Protein AF-A0A7W1Q646-F1 (afdb_monomer)

Mean predicted aligned error: 11.36 Å

Secondary structure (DSSP, 8-state):
-HHHHHHHHHHTT--TTS-SS-STTGGGGHHHHHHHHHHHHHHHHH-TTSSSS----HHHHHHHHHHHHHHHHHHHHHHHHHHTSTTGGG--SHHHHHHHHTT--S-EEEEES-IIIIIHHHHTTPPS-TTSSSPEEEE-SSHHHHHHHHHHSTT--EEEEE-HHHHSSS-EEEEPPPPP--------

Sequence (188 aa):
AAIIGIVGFLSLYWFSGGPDFGARYWFLMIVPLAALTARGIEVAGSADTRGAGFPVGTARSLGVAAILSAMSLVTFVPWRATDKYHHYRGMRPDVRNLATQLSFGRSLVLIEGKRHPDFASAAAYETPGLAADAPVYAWARSPQIAAEATAAFPGRPVWVLAGPSITGAGYQVIRRPEAPHASVNLNR

Structure (mmCIF, N/CA/C/O backbone):
data_AF-A0A7W1Q646-F1
#
_entry.id   AF-A0A7W1Q646-F1
#
loop_
_atom_site.group_PDB
_atom_site.id
_atom_site.type_symbol
_atom_site.label_atom_id
_atom_site.label_alt_id
_atom_site.label_comp_id
_atom_site.label_asym_id
_atom_site.label_entity_id
_atom_site.label_seq_id
_atom_site.pdbx_PDB_ins_code
_atom_site.Cartn_x
_atom_site.Cartn_y
_atom_site.Cartn_z
_atom_site.occupancy
_atom_site.B_iso_or_equiv
_atom_site.auth_seq_id
_atom_site.auth_comp_id
_atom_site.auth_asym_id
_atom_site.auth_atom_id
_atom_site.pdbx_PDB_model_num
ATOM 1 N N . ALA A 1 1 ? 18.000 22.910 -31.983 1.00 60.41 1 ALA A N 1
ATOM 2 C CA . ALA A 1 1 ? 16.929 23.927 -32.076 1.00 60.41 1 ALA A CA 1
ATOM 3 C C . ALA A 1 1 ? 15.615 23.435 -31.462 1.00 60.41 1 ALA A C 1
ATOM 5 O O . ALA A 1 1 ? 15.243 23.958 -30.423 1.00 60.41 1 ALA A O 1
ATOM 6 N N . ALA A 1 2 ? 14.959 22.400 -32.008 1.00 65.50 2 ALA A N 1
ATOM 7 C CA . ALA A 1 2 ? 13.650 21.932 -31.520 1.00 65.50 2 ALA A CA 1
ATOM 8 C C . ALA A 1 2 ? 13.631 21.506 -30.036 1.00 65.50 2 ALA A C 1
ATOM 10 O O . ALA A 1 2 ? 12.749 21.922 -29.300 1.00 65.50 2 ALA A O 1
ATOM 11 N N . ILE A 1 3 ? 14.634 20.753 -29.569 1.00 64.88 3 ILE A N 1
ATOM 12 C CA . ILE A 1 3 ? 14.721 20.297 -28.165 1.00 64.88 3 ILE A CA 1
ATOM 13 C C . ILE A 1 3 ? 14.865 21.479 -27.205 1.00 64.88 3 ILE A C 1
ATOM 15 O O . ILE A 1 3 ? 14.145 21.560 -26.220 1.00 64.88 3 ILE A O 1
ATOM 19 N N . ILE A 1 4 ? 15.761 22.416 -27.522 1.00 73.81 4 ILE A N 1
ATOM 20 C CA . ILE A 1 4 ? 15.964 23.642 -26.737 1.00 73.81 4 ILE A CA 1
ATOM 21 C C . ILE A 1 4 ? 14.673 24.471 -26.720 1.00 73.81 4 ILE A C 1
ATOM 23 O O . ILE A 1 4 ? 14.301 24.989 -25.675 1.00 73.81 4 ILE A O 1
ATOM 27 N N . GLY A 1 5 ? 13.956 24.532 -27.847 1.00 72.94 5 GLY A N 1
ATOM 28 C CA . GLY A 1 5 ? 12.655 25.195 -27.942 1.00 72.94 5 GLY A CA 1
ATOM 29 C C . GLY A 1 5 ? 11.577 24.535 -27.078 1.00 72.94 5 GLY A C 1
ATOM 30 O O . GLY A 1 5 ? 10.878 25.232 -26.355 1.00 72.94 5 GLY A O 1
ATOM 31 N N . ILE A 1 6 ? 11.475 23.203 -27.091 1.00 69.44 6 ILE A N 1
ATOM 32 C CA . ILE A 1 6 ? 10.495 22.455 -26.287 1.00 69.44 6 ILE A CA 1
ATOM 33 C C . ILE A 1 6 ? 10.830 22.550 -24.792 1.00 69.44 6 ILE A C 1
ATOM 35 O O . ILE A 1 6 ? 9.953 22.848 -23.987 1.00 69.44 6 ILE A O 1
ATOM 39 N N . VAL A 1 7 ? 12.095 22.340 -24.414 1.00 69.38 7 VAL A N 1
ATOM 40 C CA . VAL A 1 7 ? 12.561 22.459 -23.022 1.00 69.38 7 VAL A CA 1
ATOM 41 C C . VAL A 1 7 ? 12.372 23.889 -22.516 1.00 69.38 7 VAL A C 1
ATOM 43 O O . VAL A 1 7 ? 11.852 24.082 -21.420 1.00 69.38 7 VAL A O 1
ATOM 46 N N . GLY A 1 8 ? 12.716 24.892 -23.329 1.00 73.44 8 GLY A N 1
ATOM 47 C CA . GLY A 1 8 ? 12.489 26.300 -23.015 1.00 73.44 8 GLY A CA 1
ATOM 48 C C . GLY A 1 8 ? 11.004 26.619 -22.842 1.00 73.44 8 GLY A C 1
ATOM 49 O O . GLY A 1 8 ? 10.622 27.221 -21.844 1.00 73.44 8 GLY A O 1
ATOM 50 N N . PHE A 1 9 ? 10.141 26.142 -23.738 1.00 68.81 9 PHE A N 1
ATOM 51 C CA . PHE A 1 9 ? 8.698 26.366 -23.641 1.00 68.81 9 PHE A CA 1
ATOM 52 C C . PHE A 1 9 ? 8.075 25.683 -22.412 1.00 68.81 9 PHE A C 1
ATOM 54 O O . PHE A 1 9 ? 7.274 26.286 -21.704 1.00 68.81 9 PHE A O 1
ATOM 61 N N . LEU A 1 10 ? 8.478 24.449 -22.097 1.00 63.22 10 LEU A N 1
ATOM 62 C CA . LEU A 1 10 ? 7.966 23.712 -20.936 1.00 63.22 10 LEU A CA 1
ATOM 63 C C . LEU A 1 10 ? 8.532 24.206 -19.602 1.00 63.22 10 LEU A C 1
ATOM 65 O O . LEU A 1 10 ? 7.883 24.031 -18.570 1.00 63.22 10 LEU A O 1
ATOM 69 N N . SER A 1 11 ? 9.691 24.872 -19.609 1.00 68.31 11 SER A N 1
ATOM 70 C CA . SER A 1 11 ? 10.220 25.550 -18.420 1.00 68.31 11 SER A CA 1
ATOM 71 C C . SER A 1 11 ? 9.305 26.682 -17.929 1.00 68.31 11 SER A C 1
ATOM 73 O O . SER A 1 11 ? 9.274 26.965 -16.736 1.00 68.31 11 SER A O 1
ATOM 75 N N . LEU A 1 12 ? 8.460 27.246 -18.804 1.00 65.56 12 LEU A N 1
ATOM 76 C CA . LEU A 1 12 ? 7.432 28.227 -18.428 1.00 65.56 12 LEU A CA 1
ATOM 77 C C . LEU A 1 12 ? 6.285 27.608 -17.606 1.00 65.56 12 LEU A C 1
ATOM 79 O O . LEU A 1 12 ? 5.544 28.326 -16.942 1.00 65.56 12 LEU A O 1
ATOM 83 N N . TYR A 1 13 ? 6.157 26.277 -17.609 1.00 58.41 13 TYR A N 1
ATOM 84 C CA . TYR A 1 13 ? 5.183 25.517 -16.817 1.00 58.41 13 TYR A CA 1
ATOM 85 C C . TYR A 1 13 ? 5.797 24.920 -15.536 1.00 58.41 13 TYR A C 1
ATOM 87 O O . TYR A 1 13 ? 5.237 23.993 -14.940 1.00 58.41 13 TYR A O 1
ATOM 95 N N . TRP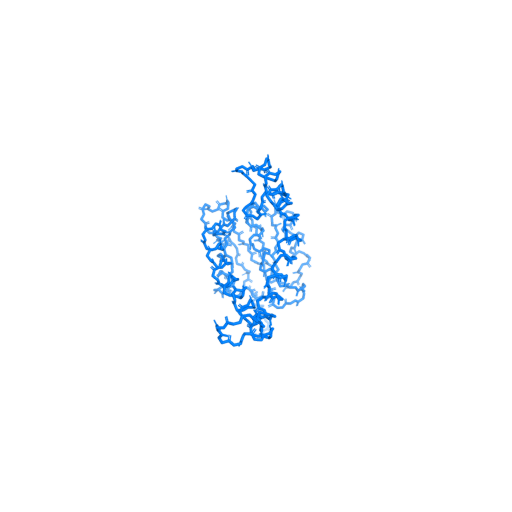 A 1 14 ? 6.954 25.435 -15.104 1.00 57.97 14 TRP A N 1
ATOM 96 C CA . TRP A 1 14 ? 7.645 25.028 -13.883 1.00 57.97 14 TRP A CA 1
ATOM 97 C C . TRP A 1 14 ? 6.879 25.491 -12.635 1.00 57.97 14 TRP A C 1
ATOM 99 O O . TRP A 1 14 ? 7.119 26.559 -12.077 1.00 57.97 14 TRP A O 1
ATOM 109 N N . PHE A 1 15 ? 5.918 24.682 -12.190 1.00 51.94 15 PHE A N 1
ATOM 110 C CA . PHE A 1 15 ? 5.185 24.925 -10.951 1.00 51.94 15 PHE A CA 1
ATOM 111 C C . PHE A 1 15 ? 5.876 24.208 -9.781 1.00 51.94 15 PHE A C 1
ATOM 113 O O . PHE A 1 15 ? 5.907 22.978 -9.738 1.00 51.94 15 PHE A O 1
ATOM 120 N N . SER A 1 16 ? 6.380 24.968 -8.803 1.00 49.00 16 SER A N 1
ATOM 121 C CA . SER A 1 16 ? 7.140 24.494 -7.624 1.00 49.00 16 SER A CA 1
ATOM 122 C C . SER A 1 16 ? 6.329 23.668 -6.597 1.00 49.00 16 SER A C 1
ATOM 124 O O . SER A 1 16 ? 6.762 23.493 -5.460 1.00 49.00 16 SER A O 1
ATOM 126 N N . GLY A 1 17 ? 5.144 23.171 -6.956 1.00 49.72 17 GLY A N 1
ATOM 127 C CA . GLY A 1 17 ? 4.233 22.490 -6.024 1.00 49.72 17 GLY A CA 1
ATOM 128 C C . GLY A 1 17 ? 3.426 21.337 -6.621 1.00 49.72 17 GLY A C 1
ATOM 129 O O . GLY A 1 17 ? 2.495 20.854 -5.981 1.00 49.72 17 GLY A O 1
ATOM 130 N N . GLY A 1 18 ? 3.733 20.909 -7.850 1.00 45.53 18 GLY A N 1
ATOM 131 C CA . GLY A 1 18 ? 3.111 19.728 -8.457 1.00 45.53 18 GLY A CA 1
ATOM 132 C C . GLY A 1 18 ? 3.687 18.418 -7.899 1.00 45.53 18 GLY A C 1
ATOM 133 O O . GLY A 1 18 ? 4.803 18.427 -7.387 1.00 45.53 18 GLY A O 1
ATOM 134 N N . PRO A 1 19 ? 2.954 17.288 -7.974 1.00 44.88 19 PRO A N 1
ATOM 135 C CA . PRO A 1 19 ? 3.459 15.989 -7.529 1.00 44.88 19 PRO A CA 1
ATOM 136 C C . PRO A 1 19 ? 4.803 15.674 -8.202 1.00 44.88 19 PRO A C 1
ATOM 138 O O . PRO A 1 19 ? 4.972 15.926 -9.389 1.00 44.88 19 PRO A O 1
ATOM 141 N N . ASP A 1 20 ? 5.739 15.065 -7.467 1.00 53.09 20 ASP A N 1
ATOM 142 C CA . ASP A 1 20 ? 7.106 14.751 -7.944 1.00 53.09 20 ASP A CA 1
ATOM 143 C C . ASP A 1 20 ? 7.154 13.730 -9.099 1.00 53.09 20 ASP A C 1
ATOM 145 O O . ASP A 1 20 ? 8.228 13.315 -9.525 1.00 53.09 20 ASP A O 1
ATOM 149 N N . PHE A 1 21 ? 5.998 13.344 -9.634 1.00 47.31 21 PHE A N 1
ATOM 150 C CA . PHE A 1 21 ? 5.849 12.745 -10.954 1.00 47.31 21 PHE A CA 1
ATOM 151 C C . PHE A 1 21 ? 5.518 13.840 -11.977 1.00 47.31 21 PHE A C 1
ATOM 153 O O . PHE A 1 21 ? 4.437 13.850 -12.557 1.00 47.31 21 PHE A O 1
ATOM 160 N N . GLY A 1 22 ? 6.466 14.766 -12.161 1.00 48.94 22 GLY A N 1
ATOM 161 C CA . GLY A 1 22 ? 6.437 15.840 -13.156 1.00 48.94 22 GLY A CA 1
ATOM 162 C C . GLY A 1 22 ? 5.365 16.909 -12.916 1.00 48.94 22 GLY A C 1
ATOM 163 O O . GLY A 1 22 ? 4.230 16.629 -12.529 1.00 48.94 22 GLY A O 1
ATOM 164 N N . ALA A 1 23 ? 5.670 18.172 -13.237 1.00 52.28 23 ALA A N 1
ATOM 165 C CA . ALA A 1 23 ? 4.587 19.117 -13.511 1.00 52.28 23 ALA A CA 1
ATOM 166 C C . ALA A 1 23 ? 3.651 18.452 -14.537 1.00 52.28 23 ALA A C 1
ATOM 168 O O . ALA A 1 23 ? 4.146 17.814 -15.463 1.00 52.28 23 ALA A O 1
ATOM 169 N N . ARG A 1 24 ? 2.326 18.560 -14.349 1.00 56.03 24 ARG A N 1
ATOM 170 C CA . ARG A 1 24 ? 1.236 17.874 -15.093 1.00 56.03 24 ARG A CA 1
ATOM 171 C C . ARG A 1 24 ? 1.430 17.716 -16.616 1.00 56.03 24 ARG A C 1
ATOM 173 O O . ARG A 1 24 ? 0.758 16.897 -17.229 1.00 56.03 24 ARG A O 1
ATOM 180 N N . TYR A 1 25 ? 2.326 18.495 -17.211 1.00 56.50 25 TYR A N 1
ATOM 181 C CA . TYR A 1 25 ? 2.607 18.623 -18.635 1.00 56.50 25 TYR A CA 1
ATOM 182 C C . TYR A 1 25 ? 3.909 17.936 -19.102 1.00 56.50 25 TYR A C 1
ATOM 184 O O . TYR A 1 25 ? 4.144 17.839 -20.302 1.00 56.50 25 TYR A O 1
ATOM 192 N N . TRP A 1 26 ? 4.744 17.401 -18.201 1.00 64.00 26 TRP A N 1
ATOM 193 C CA . TRP A 1 26 ? 6.013 16.743 -18.561 1.00 64.00 26 TRP A CA 1
ATOM 194 C C . TRP A 1 26 ? 5.844 15.353 -19.177 1.00 64.00 26 TRP A C 1
ATOM 196 O O . TRP A 1 26 ? 6.769 14.862 -19.816 1.00 64.00 26 TRP A O 1
ATOM 206 N N . PHE A 1 27 ? 4.665 14.734 -19.086 1.00 66.25 27 PHE A N 1
ATOM 207 C CA . PHE A 1 27 ? 4.386 13.491 -19.817 1.00 66.25 27 PHE A CA 1
ATOM 208 C C . PHE A 1 27 ? 4.543 13.668 -21.334 1.00 66.25 27 PHE A C 1
ATOM 210 O O . PHE A 1 27 ? 4.942 12.734 -22.024 1.00 66.25 27 PHE A O 1
ATOM 217 N N . LEU A 1 28 ? 4.332 14.887 -21.849 1.00 71.44 28 LEU A N 1
ATOM 218 C CA . LEU A 1 28 ? 4.569 15.213 -23.256 1.00 71.44 28 LEU A CA 1
ATOM 219 C C . LEU A 1 28 ? 6.052 15.121 -23.645 1.00 71.44 28 LEU A C 1
ATOM 221 O O . LEU A 1 28 ? 6.348 14.918 -24.817 1.00 71.44 28 LEU A O 1
ATOM 225 N N . MET A 1 29 ? 6.979 15.210 -22.681 1.00 74.31 29 MET A N 1
ATOM 226 C CA . MET A 1 29 ? 8.415 15.016 -22.915 1.00 74.31 29 MET A CA 1
ATOM 227 C C . MET A 1 29 ? 8.816 13.552 -23.043 1.00 74.31 29 MET A C 1
ATOM 229 O O . MET A 1 29 ? 9.880 13.273 -23.589 1.00 74.31 29 MET A O 1
ATOM 233 N N . ILE A 1 30 ? 7.981 12.612 -22.595 1.00 79.56 30 ILE A N 1
ATOM 234 C CA . ILE A 1 30 ? 8.301 11.182 -22.679 1.00 79.56 30 ILE A CA 1
ATOM 235 C C . ILE A 1 30 ? 8.496 10.773 -24.139 1.00 79.56 30 ILE A C 1
ATOM 237 O O . ILE A 1 30 ? 9.481 10.116 -24.454 1.00 79.56 30 ILE A O 1
ATOM 241 N N . VAL A 1 31 ? 7.611 11.209 -25.040 1.00 81.88 31 VAL A N 1
ATOM 242 C CA . VAL A 1 31 ? 7.676 10.864 -26.469 1.00 81.88 31 VAL A CA 1
ATOM 243 C C . VAL A 1 31 ? 8.970 11.358 -27.139 1.00 81.88 31 VAL A C 1
ATOM 245 O O . VAL A 1 31 ? 9.691 10.523 -27.690 1.00 81.88 31 VAL A O 1
ATOM 248 N N . PRO A 1 32 ? 9.332 12.660 -27.098 1.00 81.56 32 PRO A N 1
ATOM 249 C CA . PRO A 1 32 ? 10.568 13.127 -27.719 1.00 81.56 32 PRO A CA 1
ATOM 250 C C . PRO A 1 32 ? 11.819 12.563 -27.039 1.00 81.56 32 PRO A C 1
ATOM 252 O O . PRO A 1 32 ? 12.783 12.254 -27.734 1.00 81.56 32 PRO A O 1
ATOM 255 N N . LEU A 1 33 ? 11.822 12.378 -25.714 1.00 83.06 33 LEU A N 1
ATOM 256 C CA . LEU A 1 33 ? 12.963 11.771 -25.023 1.00 83.06 33 LEU A CA 1
ATOM 257 C C . LEU A 1 33 ? 13.133 10.298 -25.406 1.00 83.06 33 LEU A C 1
ATOM 259 O O . LEU A 1 33 ? 14.245 9.894 -25.720 1.00 83.06 33 LEU A O 1
ATOM 263 N N . ALA A 1 34 ? 12.049 9.520 -25.478 1.00 84.94 34 ALA A N 1
ATOM 264 C CA . ALA A 1 34 ? 12.097 8.130 -25.924 1.00 84.94 34 ALA A CA 1
ATOM 265 C C . ALA A 1 34 ? 12.602 8.013 -27.370 1.00 84.94 34 ALA A C 1
ATOM 267 O O . ALA A 1 34 ? 13.459 7.176 -27.652 1.00 84.94 34 ALA A O 1
ATOM 268 N N . ALA A 1 35 ? 12.136 8.887 -28.271 1.00 86.62 35 ALA A N 1
ATOM 269 C CA . ALA A 1 35 ? 12.608 8.929 -29.654 1.00 86.62 35 ALA A CA 1
ATOM 270 C C . ALA A 1 35 ? 14.109 9.264 -29.742 1.00 86.62 35 ALA A C 1
ATOM 272 O O . ALA A 1 35 ? 14.844 8.629 -30.497 1.00 86.62 35 ALA A O 1
ATOM 273 N N . LEU A 1 36 ? 14.586 10.223 -28.941 1.00 86.62 36 LEU A N 1
ATOM 274 C CA . LEU A 1 36 ? 16.007 10.577 -28.876 1.00 86.62 36 LEU A CA 1
ATOM 275 C C . LEU A 1 36 ? 16.857 9.456 -28.283 1.00 86.62 36 LEU A C 1
ATOM 277 O O . LEU A 1 36 ? 17.940 9.185 -28.796 1.00 86.62 36 LEU A O 1
ATOM 281 N N . THR A 1 37 ? 16.373 8.784 -27.240 1.00 87.25 37 THR A N 1
ATOM 282 C CA . THR A 1 37 ? 17.046 7.624 -26.650 1.00 87.25 37 THR A CA 1
ATOM 283 C C . THR A 1 37 ? 17.149 6.484 -27.658 1.00 87.25 37 THR A C 1
ATOM 285 O O . THR A 1 37 ? 18.244 5.965 -27.857 1.00 87.25 37 THR A O 1
ATOM 288 N N . ALA A 1 38 ? 16.057 6.139 -28.350 1.00 87.44 38 ALA A N 1
ATOM 289 C CA . ALA A 1 38 ? 16.063 5.116 -29.397 1.00 87.44 38 ALA A CA 1
ATOM 290 C C . ALA A 1 38 ? 17.062 5.467 -30.507 1.00 87.44 38 ALA A C 1
ATOM 292 O O . ALA A 1 38 ? 17.924 4.659 -30.853 1.00 87.44 38 ALA A O 1
ATOM 293 N N . ARG A 1 39 ? 17.031 6.718 -30.984 1.00 87.88 39 ARG A N 1
ATOM 294 C CA . ARG A 1 39 ? 17.960 7.185 -32.014 1.00 87.88 39 ARG A CA 1
ATOM 295 C C . ARG A 1 39 ? 19.416 7.179 -31.545 1.00 87.88 39 ARG A C 1
ATOM 297 O O . ARG A 1 39 ? 20.304 6.832 -32.317 1.00 87.88 39 ARG A O 1
ATOM 304 N N . GLY A 1 40 ? 19.673 7.539 -30.290 1.00 84.81 40 GLY A N 1
ATOM 305 C CA . GLY A 1 40 ? 21.002 7.479 -29.685 1.00 84.81 40 GLY A CA 1
ATOM 306 C C . GLY A 1 40 ? 21.540 6.049 -29.603 1.00 84.81 40 GLY A C 1
ATOM 307 O O . GLY A 1 40 ? 22.703 5.821 -29.923 1.00 84.81 40 GLY A O 1
ATOM 308 N N . ILE A 1 41 ? 20.688 5.081 -29.250 1.00 85.50 41 ILE A N 1
ATOM 309 C CA . ILE A 1 41 ? 21.040 3.654 -29.218 1.00 85.50 41 ILE A CA 1
ATOM 310 C C . ILE A 1 41 ? 21.375 3.141 -30.624 1.00 85.50 41 ILE A C 1
ATOM 312 O O . ILE A 1 41 ? 22.379 2.448 -30.790 1.00 85.50 41 ILE A O 1
ATOM 316 N N . GLU A 1 42 ? 20.583 3.502 -31.638 1.00 85.44 42 GLU A N 1
ATOM 317 C CA . GLU A 1 42 ? 20.853 3.148 -33.039 1.00 85.44 42 GLU A CA 1
ATOM 318 C C . GLU A 1 42 ? 22.188 3.718 -33.521 1.00 85.44 42 GLU A C 1
ATOM 320 O O . GLU A 1 42 ? 22.995 2.995 -34.102 1.00 85.44 42 GLU A O 1
ATOM 325 N N . VAL A 1 43 ? 22.446 5.004 -33.264 1.00 85.06 43 VAL A N 1
ATOM 326 C CA . VAL A 1 43 ? 23.701 5.666 -33.652 1.00 85.06 43 VAL A CA 1
ATOM 327 C C . VAL A 1 43 ? 24.891 5.034 -32.928 1.00 85.06 43 VAL A C 1
ATOM 329 O O . VAL A 1 43 ? 25.898 4.742 -33.564 1.00 85.06 43 VAL A O 1
ATOM 332 N N . ALA A 1 44 ? 24.772 4.747 -31.630 1.00 81.00 44 ALA A N 1
ATOM 333 C CA . ALA A 1 44 ? 25.820 4.074 -30.866 1.00 81.00 44 ALA A CA 1
ATOM 334 C C . ALA A 1 44 ? 26.079 2.642 -31.363 1.00 81.00 44 ALA A C 1
ATOM 336 O O . ALA A 1 44 ? 27.223 2.208 -31.416 1.00 81.00 44 ALA A O 1
ATOM 337 N N . GLY A 1 45 ? 25.025 1.915 -31.743 1.00 75.31 45 GLY A N 1
ATOM 338 C CA . GLY A 1 45 ? 25.114 0.560 -32.291 1.00 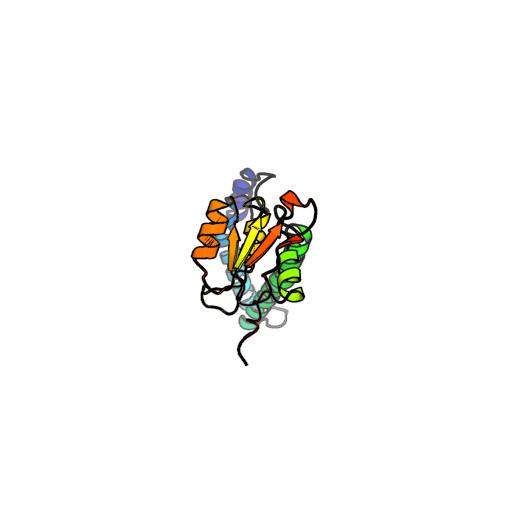75.31 45 GLY A CA 1
ATOM 339 C C . GLY A 1 45 ? 25.543 0.476 -33.758 1.00 75.31 45 GLY A C 1
ATOM 340 O O . GLY A 1 45 ? 25.829 -0.620 -34.227 1.00 75.31 45 GLY A O 1
ATOM 341 N N . SER A 1 46 ? 25.546 1.602 -34.481 1.00 74.44 46 SER A N 1
ATOM 342 C CA . SER A 1 46 ? 25.944 1.716 -35.894 1.00 74.44 46 SER A CA 1
ATOM 343 C C . SER A 1 46 ? 27.233 2.515 -36.093 1.00 74.44 46 SER A C 1
ATOM 345 O O . SER A 1 46 ? 27.664 2.700 -37.231 1.00 74.44 46 SER A O 1
ATOM 347 N N . ALA A 1 47 ? 27.896 2.938 -35.007 1.00 65.00 47 ALA A N 1
ATOM 348 C CA . ALA A 1 47 ? 29.183 3.643 -35.007 1.00 65.00 47 ALA A CA 1
ATOM 349 C C . ALA A 1 47 ? 30.370 2.790 -35.527 1.00 65.00 47 ALA A C 1
ATOM 351 O O . ALA A 1 47 ? 31.534 3.117 -35.313 1.00 65.00 47 ALA A O 1
ATOM 352 N N . ASP A 1 48 ? 30.071 1.732 -36.274 1.00 57.94 48 ASP A N 1
ATOM 353 C CA . ASP A 1 48 ? 30.947 0.673 -36.760 1.00 57.94 48 ASP A CA 1
ATOM 354 C C . ASP A 1 48 ? 31.788 1.070 -37.991 1.00 57.94 48 ASP A C 1
ATOM 356 O O . ASP A 1 48 ? 32.377 0.221 -38.649 1.00 57.94 48 ASP A O 1
ATOM 360 N N . THR A 1 49 ? 31.847 2.353 -38.371 1.00 54.97 49 THR A N 1
ATOM 361 C CA . THR A 1 49 ? 32.474 2.752 -39.653 1.00 54.97 49 THR A CA 1
ATOM 362 C C . THR A 1 49 ? 33.425 3.947 -39.603 1.00 54.97 49 THR A C 1
ATOM 364 O O . THR A 1 49 ? 33.949 4.341 -40.644 1.00 54.97 49 THR A O 1
ATOM 367 N N . ARG A 1 50 ? 33.715 4.533 -38.432 1.00 54.97 50 ARG A N 1
ATOM 368 C CA . ARG A 1 50 ? 34.595 5.719 -38.340 1.00 54.97 50 ARG A CA 1
ATOM 369 C C . ARG A 1 50 ? 35.667 5.615 -37.257 1.00 54.97 50 ARG A C 1
ATOM 371 O O . ARG A 1 50 ? 35.732 6.476 -36.398 1.00 54.97 50 ARG A O 1
ATOM 378 N N . GLY A 1 51 ? 36.516 4.593 -37.349 1.00 52.84 51 GLY A N 1
ATOM 379 C CA . GLY A 1 51 ? 37.891 4.614 -36.829 1.00 52.84 51 GLY A CA 1
ATOM 380 C C . GLY A 1 51 ? 38.086 4.695 -35.304 1.00 52.84 51 GLY A C 1
ATOM 381 O O . GLY A 1 51 ? 37.711 5.660 -34.655 1.00 52.84 51 GLY A O 1
ATOM 382 N N . ALA A 1 52 ? 38.824 3.714 -34.776 1.00 53.44 52 ALA A N 1
ATOM 383 C CA . ALA A 1 52 ? 39.416 3.677 -33.431 1.00 53.44 52 ALA A CA 1
ATOM 384 C C . ALA A 1 52 ? 38.446 3.495 -32.243 1.00 53.44 52 ALA A C 1
ATOM 386 O O . ALA A 1 52 ? 38.261 4.377 -31.411 1.00 53.44 52 ALA A O 1
ATOM 387 N N . GLY A 1 53 ? 37.901 2.288 -32.091 1.00 54.47 53 GLY A N 1
ATOM 388 C CA . GLY A 1 53 ? 37.272 1.850 -30.843 1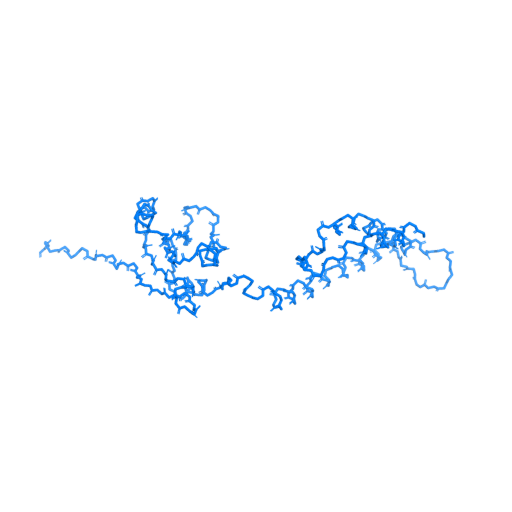.00 54.47 53 GLY A CA 1
ATOM 389 C C . GLY A 1 53 ? 36.554 0.518 -31.019 1.00 54.47 53 GLY A C 1
ATOM 390 O O . GLY A 1 53 ? 36.000 0.268 -32.082 1.00 54.47 53 GLY A O 1
ATOM 391 N N . PHE A 1 54 ? 36.610 -0.355 -30.010 1.00 54.31 54 PHE A N 1
ATOM 392 C CA . PHE A 1 54 ? 36.016 -1.697 -30.042 1.00 54.31 54 PHE A CA 1
ATOM 393 C C . PHE A 1 54 ? 34.581 -1.686 -30.603 1.00 54.31 54 PHE A C 1
ATOM 395 O O . PHE A 1 54 ? 33.775 -0.885 -30.127 1.00 54.31 54 PHE A O 1
ATOM 402 N N . PRO A 1 55 ? 34.231 -2.586 -31.540 1.00 56.69 55 PRO A N 1
ATOM 403 C CA . PRO A 1 55 ? 32.902 -2.617 -32.137 1.00 56.69 55 PRO A CA 1
ATOM 404 C C . PRO A 1 55 ? 31.843 -2.859 -31.055 1.00 56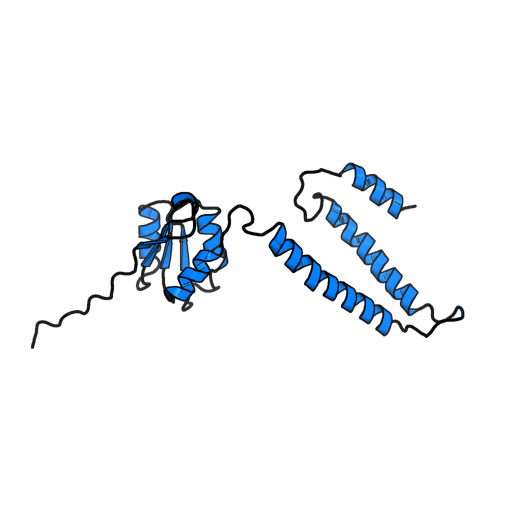.69 55 PRO A C 1
ATOM 406 O O . PRO A 1 55 ? 31.855 -3.864 -30.333 1.00 56.69 55 PRO A O 1
ATOM 409 N N . VAL A 1 56 ? 30.922 -1.909 -30.911 1.00 61.28 56 VAL A N 1
ATOM 410 C CA . VAL A 1 56 ? 29.742 -2.043 -30.056 1.00 61.28 56 VAL A CA 1
ATOM 411 C C . VAL A 1 56 ? 28.567 -2.316 -30.984 1.00 61.28 56 VAL A C 1
ATOM 413 O O . VAL A 1 56 ? 27.905 -1.398 -31.450 1.00 61.28 56 VAL A O 1
ATOM 416 N N . GLY A 1 57 ? 28.321 -3.592 -31.287 1.00 74.69 57 GLY A N 1
ATOM 417 C CA . GLY A 1 57 ? 27.167 -3.974 -32.101 1.00 74.69 57 GLY A CA 1
ATOM 418 C C . GLY A 1 57 ? 25.847 -3.530 -31.459 1.00 74.69 57 GLY A C 1
ATOM 419 O O . GLY A 1 57 ? 25.748 -3.414 -30.235 1.00 74.69 57 GLY A O 1
ATOM 420 N N . THR A 1 58 ? 24.806 -3.326 -32.268 1.00 78.06 58 THR A N 1
ATOM 421 C CA . THR A 1 58 ? 23.473 -2.865 -31.829 1.00 78.06 58 THR A CA 1
ATOM 422 C C . THR A 1 58 ? 22.925 -3.628 -30.618 1.00 78.06 58 THR A C 1
ATOM 424 O O . THR A 1 58 ? 22.382 -3.018 -29.697 1.00 78.06 58 THR A O 1
ATOM 427 N N . ALA A 1 59 ? 23.134 -4.948 -30.561 1.00 81.50 59 ALA A N 1
ATOM 428 C CA . ALA A 1 59 ? 22.731 -5.781 -29.426 1.00 81.50 59 ALA A CA 1
ATOM 429 C C . ALA A 1 59 ? 23.410 -5.371 -28.105 1.00 81.50 59 ALA A C 1
ATOM 431 O O . ALA A 1 59 ? 22.773 -5.367 -27.053 1.00 81.50 59 ALA A O 1
ATOM 432 N N . ARG A 1 60 ? 24.687 -4.973 -28.151 1.00 83.25 60 ARG A N 1
ATOM 433 C CA . ARG A 1 60 ? 25.437 -4.507 -26.979 1.00 83.25 60 ARG A CA 1
ATOM 434 C C . ARG A 1 60 ? 24.928 -3.147 -26.503 1.00 83.25 60 ARG A C 1
ATOM 436 O O . ARG A 1 60 ? 24.740 -2.974 -25.303 1.00 83.25 60 ARG A O 1
ATOM 443 N N . SER A 1 61 ? 24.644 -2.218 -27.418 1.00 83.75 61 SER A N 1
ATOM 444 C CA . SER A 1 61 ? 24.059 -0.907 -27.086 1.00 83.75 61 SER A CA 1
ATOM 445 C C . SER A 1 61 ? 22.669 -1.038 -26.456 1.00 83.75 61 SER A C 1
ATOM 447 O O . SER A 1 61 ? 22.386 -0.392 -25.447 1.00 83.75 61 SER A O 1
ATOM 449 N N . LEU A 1 62 ? 21.826 -1.928 -26.992 1.00 86.75 62 LEU A N 1
ATOM 450 C CA . LEU A 1 62 ? 20.531 -2.267 -26.394 1.00 86.75 62 LEU A CA 1
ATOM 451 C C . LEU A 1 62 ? 20.691 -2.899 -25.006 1.00 86.75 62 LEU A C 1
ATOM 453 O O . LEU A 1 62 ? 19.987 -2.512 -24.076 1.00 86.75 62 LEU A O 1
ATOM 457 N N . GLY A 1 63 ? 21.645 -3.820 -24.847 1.00 88.94 63 GLY A N 1
ATOM 458 C CA . GLY A 1 63 ? 21.955 -4.438 -23.558 1.00 88.94 63 GLY A CA 1
ATOM 459 C C . GLY A 1 63 ? 22.364 -3.413 -22.497 1.00 88.94 63 GLY A C 1
ATOM 460 O O . GLY A 1 63 ? 21.833 -3.431 -21.390 1.00 88.94 63 GLY A O 1
ATOM 461 N N . VAL A 1 64 ? 23.244 -2.466 -22.842 1.00 89.19 64 VAL A N 1
ATOM 462 C CA . VAL A 1 64 ? 23.647 -1.375 -21.937 1.00 89.19 64 VAL A CA 1
ATOM 463 C C . VAL A 1 64 ? 22.453 -0.497 -21.566 1.00 89.19 64 VAL A C 1
ATOM 465 O O . VAL A 1 64 ? 22.252 -0.215 -20.387 1.00 89.19 64 VAL A O 1
ATOM 468 N N . ALA A 1 65 ? 21.628 -0.099 -22.538 1.00 89.38 65 ALA A N 1
ATOM 469 C CA . ALA A 1 65 ? 20.440 0.709 -22.269 1.00 89.38 65 ALA A CA 1
ATOM 470 C C . ALA A 1 65 ? 19.442 -0.012 -21.344 1.00 89.38 65 ALA A C 1
ATOM 472 O O . ALA A 1 65 ? 18.903 0.600 -20.418 1.00 89.38 65 ALA A O 1
ATOM 473 N N . ALA A 1 66 ? 19.233 -1.315 -21.551 1.00 90.75 66 ALA A N 1
ATOM 474 C CA . ALA A 1 66 ? 18.384 -2.139 -20.698 1.00 90.75 66 ALA A CA 1
ATOM 475 C C . ALA A 1 66 ? 18.938 -2.236 -19.268 1.00 90.75 66 ALA A C 1
ATOM 477 O O . ALA A 1 66 ? 18.189 -2.037 -18.313 1.00 90.75 66 ALA A O 1
ATOM 478 N N . ILE A 1 67 ? 20.247 -2.463 -19.114 1.00 94.69 67 ILE A N 1
ATOM 479 C CA . ILE A 1 67 ? 20.912 -2.514 -17.803 1.00 94.69 67 ILE A CA 1
ATOM 480 C C . ILE A 1 67 ? 20.779 -1.174 -17.080 1.00 94.69 67 ILE A C 1
ATOM 482 O O . ILE A 1 67 ? 20.371 -1.154 -15.924 1.00 94.69 67 ILE A O 1
ATOM 486 N N . LEU A 1 68 ? 21.063 -0.053 -17.747 1.00 91.06 68 LEU A N 1
ATOM 487 C CA . LEU A 1 68 ? 20.947 1.278 -17.141 1.00 91.06 68 LEU A CA 1
ATOM 488 C C . LEU A 1 68 ? 19.503 1.599 -16.735 1.00 91.06 68 LEU A C 1
ATOM 490 O O . LEU A 1 68 ? 19.272 2.163 -15.666 1.00 91.06 68 LEU A O 1
ATOM 494 N N . SER A 1 69 ? 18.526 1.193 -17.548 1.00 89.38 69 SER A N 1
ATOM 495 C CA . SER A 1 69 ? 17.103 1.348 -17.223 1.00 89.38 69 SER A CA 1
ATOM 496 C C . SER A 1 69 ? 16.714 0.499 -16.010 1.00 89.38 69 SER A C 1
ATOM 498 O O . SER A 1 69 ? 16.064 0.995 -15.091 1.00 89.38 69 SER A O 1
ATOM 500 N N . ALA A 1 70 ? 17.167 -0.756 -15.953 1.00 93.00 70 ALA A N 1
ATOM 501 C CA . ALA A 1 70 ? 16.947 -1.633 -14.806 1.00 93.00 70 ALA A CA 1
ATOM 502 C C . ALA A 1 70 ? 17.612 -1.080 -13.536 1.00 93.00 70 ALA A C 1
ATOM 504 O O . ALA A 1 70 ? 16.965 -1.012 -12.494 1.00 93.00 70 ALA A O 1
ATOM 505 N N . MET A 1 71 ? 18.862 -0.610 -13.635 1.00 93.88 71 MET A N 1
ATOM 506 C CA . MET A 1 71 ? 19.582 0.062 -12.549 1.00 93.88 71 MET A CA 1
ATOM 507 C C . MET A 1 71 ? 18.817 1.285 -12.045 1.00 93.88 71 MET A C 1
ATOM 509 O O . MET A 1 71 ? 18.684 1.470 -10.836 1.00 93.88 71 MET A O 1
ATOM 513 N N . SER A 1 72 ? 18.276 2.101 -12.951 1.00 88.06 72 SER A N 1
ATOM 514 C CA . SER A 1 72 ? 17.446 3.247 -12.584 1.00 88.06 72 SER A CA 1
ATOM 515 C C . SER A 1 72 ? 16.212 2.809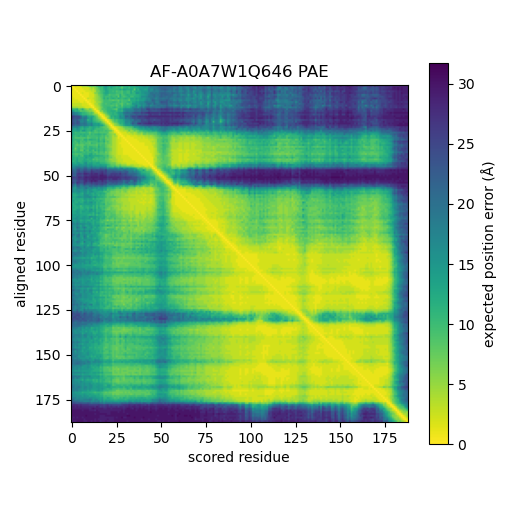 -11.794 1.00 88.06 72 SER A C 1
ATOM 517 O O . SER A 1 72 ? 15.960 3.355 -10.725 1.00 88.06 72 SER A O 1
ATOM 519 N N . LEU A 1 73 ? 15.494 1.772 -12.237 1.00 87.81 73 LEU A N 1
ATOM 520 C CA . LEU A 1 73 ? 14.317 1.269 -11.522 1.00 87.81 73 LEU A CA 1
ATOM 521 C C . LEU A 1 73 ? 14.662 0.764 -10.114 1.00 87.81 73 LEU A C 1
ATOM 523 O O . LEU A 1 73 ? 13.979 1.128 -9.158 1.00 87.81 73 LEU A O 1
ATOM 527 N N . VAL A 1 74 ? 15.730 -0.026 -9.964 1.00 91.88 74 VAL A N 1
ATOM 528 C CA . VAL A 1 74 ? 16.098 -0.615 -8.662 1.00 91.88 74 VAL A CA 1
ATOM 529 C C . VAL A 1 74 ? 16.758 0.373 -7.702 1.00 91.88 74 VAL A C 1
ATOM 531 O O . VAL A 1 74 ? 16.758 0.129 -6.502 1.00 91.88 74 VAL A O 1
ATOM 534 N N . THR A 1 75 ? 17.310 1.486 -8.189 1.00 90.38 75 THR A N 1
ATOM 535 C CA . THR A 1 75 ? 17.917 2.518 -7.327 1.00 90.38 75 THR A CA 1
ATOM 536 C C . THR A 1 75 ? 16.933 3.636 -7.005 1.00 90.38 75 THR A C 1
ATOM 538 O O . THR A 1 75 ? 16.773 4.012 -5.845 1.00 90.38 75 THR A O 1
ATOM 541 N N . PHE A 1 76 ? 16.225 4.147 -8.013 1.00 84.62 76 PHE A N 1
ATOM 542 C CA . PHE A 1 76 ? 15.353 5.305 -7.869 1.00 84.62 76 PHE A CA 1
ATOM 543 C C . PHE A 1 76 ? 14.045 4.962 -7.159 1.00 84.62 76 PHE A C 1
ATOM 545 O O . PHE A 1 76 ? 13.640 5.693 -6.256 1.00 84.62 76 PHE A O 1
ATOM 552 N N . VAL A 1 77 ? 13.377 3.860 -7.529 1.00 84.94 77 VAL A N 1
ATOM 553 C CA . VAL A 1 77 ? 12.061 3.528 -6.958 1.00 84.94 77 VAL A CA 1
ATOM 554 C C . VAL A 1 77 ? 12.152 3.275 -5.451 1.00 84.94 77 VAL A C 1
ATOM 556 O O . VAL A 1 77 ? 11.385 3.912 -4.726 1.00 84.94 77 VAL A O 1
ATOM 559 N N . PRO A 1 78 ? 13.084 2.444 -4.935 1.00 87.56 78 PRO A N 1
ATOM 560 C CA . PRO A 1 78 ? 13.188 2.224 -3.496 1.00 87.56 78 PRO A CA 1
ATOM 561 C C . PRO A 1 78 ? 13.555 3.494 -2.736 1.00 87.56 78 PRO A C 1
ATOM 563 O O . PRO A 1 78 ? 12.871 3.819 -1.770 1.00 87.56 78 PRO A O 1
ATOM 566 N N . TRP A 1 79 ? 14.553 4.256 -3.207 1.00 87.81 79 TRP A N 1
ATOM 567 C CA . TRP A 1 79 ? 14.941 5.521 -2.574 1.00 87.81 79 TRP A CA 1
ATOM 568 C C . TRP A 1 79 ? 13.752 6.479 -2.455 1.00 87.81 79 TRP A C 1
ATOM 570 O O . TRP A 1 79 ? 13.465 6.998 -1.376 1.00 87.81 79 TRP A O 1
ATOM 580 N N . ARG A 1 80 ? 12.999 6.668 -3.544 1.00 81.31 80 ARG A N 1
ATOM 581 C CA . ARG A 1 80 ? 11.816 7.536 -3.540 1.00 81.31 80 ARG A CA 1
ATOM 582 C C . ARG A 1 80 ? 10.701 7.004 -2.653 1.00 81.31 80 ARG A C 1
ATOM 584 O O . ARG A 1 80 ? 10.038 7.804 -1.990 1.00 81.31 80 ARG A O 1
ATOM 591 N N . ALA A 1 81 ? 10.496 5.689 -2.633 1.00 83.31 81 ALA A N 1
ATOM 592 C CA . ALA A 1 81 ? 9.513 5.052 -1.768 1.00 83.31 81 ALA A CA 1
ATOM 593 C C . ALA A 1 81 ? 9.829 5.290 -0.282 1.00 83.31 81 ALA A C 1
ATOM 595 O O . ALA A 1 81 ? 8.922 5.611 0.482 1.00 83.31 81 ALA A O 1
ATOM 596 N N . THR A 1 82 ? 11.103 5.189 0.111 1.00 86.25 82 THR A N 1
ATOM 597 C CA . THR A 1 82 ? 11.546 5.367 1.503 1.00 86.25 82 THR A CA 1
ATOM 598 C C . THR A 1 82 ? 11.692 6.820 1.935 1.00 86.25 82 THR A C 1
ATOM 600 O O . THR A 1 82 ? 11.556 7.105 3.116 1.00 86.25 82 THR A O 1
ATOM 603 N N . ASP A 1 83 ? 11.984 7.733 1.012 1.00 83.88 83 ASP A N 1
ATOM 604 C CA . ASP A 1 83 ? 12.207 9.144 1.336 1.00 83.88 83 ASP A CA 1
ATOM 605 C C . ASP A 1 83 ? 10.889 9.931 1.308 1.00 83.88 83 ASP A C 1
ATOM 607 O O . ASP A 1 83 ? 10.351 10.331 2.339 1.00 83.88 83 ASP A O 1
ATOM 611 N N . LYS A 1 84 ? 10.294 10.090 0.120 1.00 78.38 84 LYS A N 1
ATOM 612 C CA . LYS A 1 84 ? 9.096 10.925 -0.049 1.00 78.38 84 LYS A CA 1
ATOM 613 C C . LYS A 1 84 ? 7.798 10.210 0.302 1.00 78.38 84 LYS A C 1
ATOM 615 O O . LYS A 1 84 ? 6.857 10.837 0.791 1.00 78.38 84 LYS A O 1
ATOM 620 N N . TYR A 1 85 ? 7.705 8.926 -0.028 1.00 81.06 85 TYR A N 1
ATOM 621 C CA . TYR A 1 85 ? 6.454 8.178 0.105 1.00 81.06 85 TYR A CA 1
ATOM 622 C C . TYR A 1 85 ? 6.370 7.364 1.398 1.00 81.06 85 TYR A C 1
ATOM 624 O O . TYR A 1 85 ? 5.392 6.641 1.607 1.00 81.06 85 TYR A O 1
ATOM 632 N N . HIS A 1 86 ? 7.335 7.536 2.306 1.00 83.06 86 HIS A N 1
ATOM 633 C CA . HIS A 1 86 ? 7.245 6.970 3.639 1.00 83.06 86 HIS A CA 1
ATOM 634 C C . HIS A 1 86 ? 6.060 7.586 4.383 1.00 83.06 86 HIS A C 1
ATOM 636 O O . HIS A 1 86 ? 5.951 8.801 4.541 1.00 83.06 86 HIS A O 1
ATOM 642 N N . HIS A 1 87 ? 5.132 6.725 4.789 1.00 86.31 87 HIS A N 1
ATOM 643 C CA . HIS A 1 87 ? 3.824 7.115 5.302 1.00 86.31 87 HIS A CA 1
ATOM 644 C C . HIS A 1 87 ? 3.104 8.168 4.451 1.00 86.31 87 HIS A C 1
ATOM 646 O O . HIS A 1 87 ? 2.523 9.118 4.983 1.00 86.31 87 HIS A O 1
ATOM 652 N N . TYR A 1 88 ? 3.154 8.024 3.121 1.00 84.56 88 TYR A N 1
ATOM 653 C CA . TYR A 1 88 ? 2.547 8.986 2.208 1.00 84.56 88 TYR A CA 1
ATOM 654 C C . TYR A 1 88 ? 1.102 9.306 2.610 1.00 84.56 88 TYR A C 1
ATOM 656 O O . TYR A 1 88 ? 0.263 8.418 2.766 1.00 84.56 88 TYR A O 1
ATOM 664 N N . ARG A 1 89 ? 0.830 10.602 2.807 1.00 85.81 89 ARG A N 1
ATOM 665 C CA . ARG A 1 89 ? -0.461 11.137 3.276 1.00 85.81 89 ARG A CA 1
ATOM 666 C C . ARG A 1 89 ? -0.952 10.542 4.608 1.00 85.81 89 ARG A C 1
ATOM 668 O O . ARG A 1 89 ? -2.151 10.489 4.859 1.00 85.81 89 ARG A O 1
ATOM 675 N N . GLY A 1 90 ? -0.031 10.113 5.465 1.00 88.06 90 GLY A N 1
ATOM 676 C CA . GLY A 1 90 ? -0.321 9.517 6.767 1.00 88.06 90 GLY A CA 1
ATOM 677 C C . GLY A 1 90 ? -0.721 8.042 6.711 1.00 88.06 90 GLY A C 1
ATOM 678 O O . GLY A 1 90 ? -1.162 7.515 7.728 1.00 88.06 90 GLY A O 1
ATOM 679 N N . MET A 1 91 ? -0.599 7.373 5.556 1.00 92.00 91 MET A N 1
ATOM 680 C CA . MET A 1 91 ? -0.906 5.945 5.443 1.00 92.00 91 MET A CA 1
ATOM 681 C C . MET A 1 91 ? 0.147 5.098 6.154 1.00 92.00 91 MET A C 1
ATOM 683 O O . MET A 1 91 ? 1.337 5.317 5.961 1.00 92.00 91 MET A O 1
ATOM 687 N N . ARG A 1 92 ? -0.260 4.117 6.963 1.00 91.25 92 ARG A N 1
ATOM 688 C CA . ARG A 1 92 ? 0.670 3.316 7.779 1.00 91.25 92 ARG A CA 1
ATOM 689 C C . ARG A 1 92 ? 0.544 1.814 7.483 1.00 91.25 92 ARG A C 1
ATOM 691 O O . ARG A 1 92 ? -0.564 1.341 7.230 1.00 91.25 92 ARG A O 1
ATOM 698 N N . PRO A 1 93 ? 1.655 1.051 7.491 1.00 92.31 93 PRO A N 1
ATOM 699 C CA . PRO A 1 93 ? 1.651 -0.373 7.144 1.00 92.31 93 PRO A CA 1
ATOM 700 C C . PRO A 1 93 ? 1.361 -1.307 8.330 1.00 92.31 93 PRO A C 1
ATOM 702 O O . PRO A 1 93 ? 1.278 -2.518 8.167 1.00 92.31 93 PRO A O 1
ATOM 705 N N . ASP A 1 94 ? 1.230 -0.770 9.535 1.00 93.62 94 ASP A N 1
ATOM 706 C CA . ASP A 1 94 ? 1.137 -1.499 10.799 1.00 93.62 94 ASP A CA 1
ATOM 707 C C . ASP A 1 94 ? -0.110 -2.386 10.930 1.00 93.62 94 ASP A C 1
ATOM 709 O O . ASP A 1 94 ? -0.045 -3.416 11.600 1.00 93.62 94 ASP A O 1
ATOM 713 N N . VAL A 1 95 ? -1.199 -2.090 10.214 1.00 95.00 95 VAL A N 1
ATOM 714 C CA . VAL A 1 95 ? -2.346 -3.011 10.096 1.00 95.00 95 VAL A CA 1
ATOM 715 C C . VAL A 1 95 ? -1.947 -4.374 9.509 1.00 95.00 95 VAL A C 1
ATOM 717 O O . VAL A 1 95 ? -2.455 -5.403 9.950 1.00 95.00 95 VAL A O 1
ATOM 720 N N . ARG A 1 96 ? -0.968 -4.419 8.593 1.00 94.12 96 ARG A N 1
ATOM 721 C CA . ARG A 1 96 ? -0.419 -5.675 8.051 1.00 94.12 96 ARG A CA 1
ATOM 722 C C . ARG A 1 96 ? 0.335 -6.467 9.119 1.00 94.12 96 ARG A C 1
ATOM 724 O O . ARG A 1 96 ? 0.247 -7.696 9.164 1.00 94.12 96 ARG A O 1
ATOM 731 N N . ASN A 1 97 ? 1.064 -5.765 9.987 1.00 94.69 97 ASN A N 1
ATOM 732 C CA . ASN A 1 97 ? 1.781 -6.391 11.095 1.00 94.69 97 ASN A CA 1
ATOM 733 C C . ASN A 1 97 ? 0.788 -7.000 12.087 1.00 94.69 97 ASN A C 1
ATOM 735 O O . ASN A 1 97 ? 0.953 -8.158 12.458 1.00 94.69 97 ASN A O 1
ATOM 739 N N . LEU A 1 98 ? -0.281 -6.272 12.435 1.00 95.25 98 LEU A N 1
ATOM 740 C CA . LEU A 1 98 ? -1.364 -6.799 13.270 1.00 95.25 98 LEU A CA 1
ATOM 741 C C . LEU A 1 98 ? -2.033 -8.018 12.636 1.00 95.25 98 LEU A C 1
ATOM 743 O O . LEU A 1 98 ? -2.211 -9.023 13.317 1.00 95.25 98 LEU A O 1
ATOM 747 N N . ALA A 1 99 ? -2.345 -7.962 11.340 1.00 94.38 99 ALA A N 1
ATOM 748 C CA . ALA A 1 99 ? -2.970 -9.077 10.635 1.00 94.38 99 ALA A CA 1
ATOM 749 C C . ALA A 1 99 ? -2.121 -10.355 10.682 1.00 94.38 99 ALA A C 1
ATOM 751 O O . ALA A 1 99 ? -2.664 -11.448 10.833 1.00 94.38 99 ALA A O 1
ATOM 752 N N . THR A 1 100 ? -0.795 -10.208 10.606 1.00 92.94 100 THR A N 1
ATOM 753 C CA . THR A 1 100 ? 0.156 -11.323 10.708 1.00 92.94 100 THR A CA 1
ATOM 754 C C . THR A 1 100 ? 0.278 -11.822 12.151 1.00 92.94 100 THR A C 1
ATOM 756 O O . THR A 1 100 ? 0.150 -13.014 12.405 1.00 92.94 100 THR A O 1
ATOM 759 N N . GLN A 1 101 ? 0.480 -10.916 13.113 1.00 94.94 101 GLN A N 1
ATOM 760 C CA . GLN A 1 101 ? 0.679 -11.255 14.529 1.00 94.94 101 GLN A CA 1
ATOM 761 C C . GLN A 1 101 ? -0.556 -11.896 15.166 1.00 94.94 101 GLN A C 1
ATOM 763 O O . GLN A 1 101 ? -0.436 -12.809 15.977 1.00 94.94 101 GLN A O 1
ATOM 768 N N . LEU A 1 102 ? -1.742 -11.412 14.803 1.00 94.19 102 LEU A N 1
ATOM 769 C CA . LEU A 1 102 ? -3.019 -11.871 15.346 1.00 94.19 102 LEU A CA 1
ATOM 770 C C . LEU A 1 102 ? -3.702 -12.903 14.448 1.00 94.19 102 LEU A C 1
ATOM 772 O O . LEU A 1 102 ? -4.802 -13.337 14.774 1.00 94.19 102 LEU A O 1
ATOM 776 N N . SER A 1 103 ? -3.057 -13.292 13.341 1.00 92.88 103 SER A N 1
ATOM 777 C CA . SER A 1 103 ? -3.560 -14.286 12.389 1.00 92.88 103 SER A CA 1
ATOM 778 C C . SER A 1 103 ? -5.011 -14.020 11.979 1.00 92.88 103 SER A C 1
ATOM 780 O O . SER A 1 103 ? -5.890 -14.851 12.184 1.00 92.88 103 SER A O 1
ATOM 782 N N . PHE A 1 104 ? -5.274 -12.840 11.405 1.00 93.50 104 PHE A N 1
ATOM 783 C CA . PHE A 1 104 ? -6.638 -12.429 11.045 1.00 93.50 104 PHE A CA 1
ATOM 784 C C . PHE A 1 104 ? -7.360 -13.443 10.143 1.00 93.50 104 PHE A C 1
ATOM 786 O O . PHE A 1 104 ? -8.574 -13.590 10.290 1.00 93.50 104 PHE A O 1
ATOM 793 N N . GLY A 1 105 ? -6.649 -14.131 9.239 1.00 91.62 105 GLY A N 1
ATOM 794 C CA . GLY A 1 105 ? -7.209 -15.172 8.364 1.00 91.62 105 GLY A CA 1
ATOM 795 C C . GLY A 1 105 ? -8.473 -14.720 7.623 1.00 91.62 105 GLY A C 1
ATOM 796 O O . GLY A 1 105 ? -8.630 -13.536 7.315 1.00 91.62 105 GLY A O 1
ATOM 797 N N . ARG A 1 106 ? -9.413 -15.640 7.381 1.00 93.44 106 ARG A N 1
ATOM 798 C CA . ARG A 1 106 ? -10.766 -15.341 6.876 1.00 93.44 106 ARG A CA 1
ATOM 799 C C . ARG A 1 106 ? -11.630 -14.579 7.889 1.00 93.44 106 ARG A C 1
ATOM 801 O O . ARG A 1 106 ? -12.591 -15.118 8.434 1.00 93.44 106 ARG A O 1
ATOM 808 N N . SER A 1 107 ? -11.343 -13.303 8.103 1.00 94.38 107 SER A N 1
ATOM 809 C CA . SER A 1 107 ? -12.118 -12.426 8.988 1.00 94.38 107 SER A CA 1
ATOM 810 C C . SER A 1 107 ? -12.701 -11.215 8.265 1.00 94.38 107 SER A C 1
ATOM 812 O O . SER A 1 107 ? -12.382 -10.943 7.103 1.00 94.38 107 SER A O 1
ATOM 814 N N . LEU A 1 108 ? -13.607 -10.523 8.953 1.00 95.31 108 LEU A N 1
ATOM 815 C CA . LEU A 1 108 ? -14.013 -9.160 8.643 1.00 95.31 108 LEU A CA 1
ATOM 816 C C . LEU A 1 108 ? -13.304 -8.232 9.632 1.00 95.31 108 LEU A C 1
ATOM 818 O O . LEU A 1 108 ? -13.445 -8.384 10.845 1.00 95.31 108 LEU A O 1
ATOM 822 N N . VAL A 1 109 ? -12.550 -7.266 9.123 1.00 96.88 109 VAL A N 1
ATOM 823 C CA . VAL A 1 109 ? -11.814 -6.295 9.930 1.00 96.88 109 VAL A CA 1
ATOM 824 C C . VAL A 1 109 ? -12.452 -4.927 9.737 1.00 96.88 109 VAL A C 1
ATOM 826 O O . VAL A 1 109 ? -12.325 -4.294 8.689 1.00 96.88 109 VAL A O 1
ATOM 829 N N . LEU A 1 110 ? -13.159 -4.475 10.763 1.00 97.94 110 LEU A N 1
ATOM 830 C CA . LEU A 1 110 ? -13.803 -3.173 10.807 1.00 97.94 110 LEU A CA 1
ATOM 831 C C . LEU A 1 110 ? -12.783 -2.113 11.229 1.00 97.94 110 LEU A C 1
ATOM 833 O O . LEU A 1 110 ? -12.196 -2.203 12.306 1.00 97.94 110 LEU A O 1
ATOM 837 N N . ILE A 1 111 ? -12.577 -1.110 10.379 1.00 98.12 111 ILE A N 1
ATOM 838 C CA . ILE A 1 111 ? -11.658 0.001 10.627 1.00 98.12 111 ILE A CA 1
ATOM 839 C C . ILE A 1 111 ? -12.456 1.230 11.045 1.00 98.12 111 ILE A C 1
ATOM 841 O O . ILE A 1 111 ? -13.190 1.803 10.234 1.00 98.12 111 ILE A O 1
ATOM 845 N N . GLU A 1 112 ? -12.286 1.652 12.291 1.00 97.75 112 GLU A N 1
ATOM 846 C CA . GLU A 1 112 ? -12.799 2.920 12.801 1.00 97.75 112 GLU A CA 1
ATOM 847 C C . GLU A 1 112 ? -11.799 4.047 12.529 1.00 97.75 112 GLU A C 1
ATOM 849 O O . GLU A 1 112 ? -10.587 3.858 12.626 1.00 97.75 112 GLU A O 1
ATOM 854 N N . GLY A 1 113 ? -12.299 5.235 12.191 1.00 95.75 113 GLY A N 1
ATOM 855 C CA . GLY A 1 113 ? -11.473 6.408 11.902 1.00 95.75 113 GLY A CA 1
ATOM 856 C C . GLY A 1 113 ? -11.796 7.049 10.558 1.00 95.75 113 GLY A C 1
ATOM 857 O O . GLY A 1 113 ? -12.895 6.903 10.011 1.00 95.75 113 GLY A O 1
ATOM 858 N N . LYS A 1 114 ? -10.842 7.804 10.014 1.00 96.62 114 LYS A N 1
ATOM 859 C CA . LYS A 1 114 ? -11.028 8.533 8.754 1.00 96.62 114 LYS A CA 1
ATOM 860 C C . LYS A 1 114 ? -10.951 7.580 7.562 1.00 96.62 114 LYS A C 1
ATOM 862 O O . LYS A 1 114 ? -10.128 6.670 7.522 1.00 96.62 114 LYS A O 1
ATOM 867 N N . ARG A 1 115 ? -11.731 7.868 6.511 1.00 95.88 115 ARG A N 1
ATOM 868 C CA . ARG A 1 115 ? -11.630 7.153 5.221 1.00 95.88 115 ARG A CA 1
ATOM 869 C C . ARG A 1 115 ? -10.195 7.143 4.687 1.00 95.88 115 ARG A C 1
ATOM 871 O O . ARG A 1 115 ? -9.732 6.150 4.139 1.00 95.88 115 ARG A O 1
ATOM 878 N N . HIS A 1 116 ? -9.510 8.270 4.840 1.00 94.44 116 HIS A N 1
ATOM 879 C CA . HIS A 1 116 ? -8.095 8.429 4.561 1.00 94.44 116 HIS A CA 1
ATOM 880 C C . HIS A 1 116 ? -7.463 9.228 5.717 1.00 94.44 116 HIS A C 1
ATOM 882 O O . HIS A 1 116 ? -8.024 10.265 6.084 1.00 94.44 116 HIS A O 1
ATOM 888 N N . PRO A 1 117 ? -6.333 8.783 6.291 1.00 94.75 117 PRO A N 1
ATOM 889 C CA . PRO A 1 117 ? -5.513 7.664 5.825 1.00 94.75 117 PRO A CA 1
ATOM 890 C C . PRO A 1 117 ? -5.940 6.281 6.325 1.00 94.75 117 PRO A C 1
ATOM 892 O O . PRO A 1 117 ? -5.522 5.305 5.711 1.00 94.75 117 PRO A O 1
ATOM 895 N N .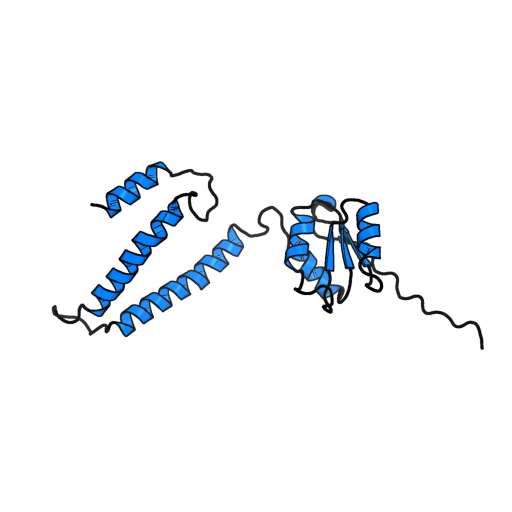 ASP A 1 118 ? -6.750 6.178 7.381 1.00 96.88 118 ASP A N 1
ATOM 896 C CA . ASP A 1 118 ? -6.922 4.919 8.122 1.00 96.88 118 ASP A CA 1
ATOM 897 C C . ASP A 1 118 ? -7.489 3.793 7.240 1.00 96.88 118 ASP A C 1
ATOM 899 O O . ASP A 1 118 ? -6.770 2.887 6.825 1.00 96.88 118 ASP A O 1
ATOM 903 N N . PHE A 1 119 ? -8.756 3.878 6.830 1.00 97.00 119 PHE A N 1
ATOM 904 C CA . PHE A 1 119 ? -9.338 2.812 6.010 1.00 97.00 119 PHE A CA 1
ATOM 905 C C . PHE A 1 119 ? -8.556 2.573 4.706 1.00 97.00 119 PHE A C 1
ATOM 907 O O . PHE A 1 119 ? -8.280 1.429 4.356 1.00 97.00 119 PHE A O 1
ATOM 914 N N . ALA A 1 120 ? -8.128 3.639 4.022 1.00 95.44 120 ALA A N 1
ATOM 915 C CA . ALA A 1 120 ? -7.334 3.531 2.799 1.00 95.44 120 ALA A CA 1
ATOM 916 C C . ALA A 1 120 ? -6.025 2.738 2.986 1.00 95.44 120 ALA A C 1
ATOM 918 O O . ALA A 1 120 ? -5.608 2.034 2.069 1.00 95.44 120 ALA A O 1
ATOM 919 N N . SER A 1 121 ? -5.374 2.837 4.151 1.00 94.88 121 SER A N 1
ATOM 920 C CA . SER A 1 121 ? -4.146 2.079 4.439 1.00 94.88 121 SER A CA 1
ATOM 921 C C . SER A 1 121 ? -4.420 0.593 4.615 1.00 94.88 121 SER A C 1
ATOM 923 O O . SER A 1 121 ? -3.624 -0.224 4.168 1.00 94.88 121 SER A O 1
ATOM 925 N N . ALA A 1 122 ? -5.539 0.245 5.252 1.00 95.69 122 ALA A N 1
ATOM 926 C CA . ALA A 1 122 ? -5.955 -1.142 5.423 1.00 95.69 122 ALA A CA 1
ATOM 927 C C . ALA A 1 122 ? -6.413 -1.763 4.097 1.00 95.69 122 ALA A C 1
ATOM 929 O O . ALA A 1 122 ? -5.983 -2.861 3.751 1.00 95.69 122 ALA A O 1
ATOM 930 N N . ALA A 1 123 ? -7.199 -1.022 3.312 1.00 93.75 123 ALA A N 1
ATOM 931 C CA . ALA A 1 123 ? -7.726 -1.472 2.027 1.00 93.75 123 ALA A CA 1
ATOM 932 C C . ALA A 1 123 ? -6.627 -1.813 1.002 1.00 93.75 123 ALA A C 1
ATOM 934 O O . ALA A 1 123 ? -6.818 -2.684 0.161 1.00 93.75 123 ALA A O 1
ATOM 935 N N . ALA A 1 124 ? -5.447 -1.186 1.094 1.00 92.38 124 ALA A N 1
ATOM 936 C CA . ALA A 1 124 ? -4.294 -1.522 0.251 1.00 92.38 124 ALA A CA 1
ATOM 937 C C . ALA A 1 124 ? -3.797 -2.975 0.420 1.00 92.38 124 ALA A C 1
ATOM 939 O O . ALA A 1 124 ? -3.048 -3.459 -0.426 1.00 92.38 124 ALA A O 1
ATOM 940 N N . TYR A 1 125 ? -4.201 -3.662 1.495 1.00 92.00 125 TYR A N 1
ATOM 941 C CA . TYR A 1 125 ? -3.867 -5.061 1.771 1.00 92.00 125 TYR A CA 1
ATOM 942 C C . TYR A 1 125 ? -5.033 -6.027 1.524 1.00 92.00 125 TYR A C 1
ATOM 944 O O . TYR A 1 125 ? -4.934 -7.199 1.893 1.00 92.00 125 TYR A O 1
ATOM 952 N N . GLU A 1 126 ? -6.137 -5.569 0.927 1.00 90.00 126 GLU A N 1
ATOM 953 C CA . GLU A 1 126 ? -7.205 -6.476 0.513 1.00 90.00 126 GLU A CA 1
ATOM 954 C C . GLU A 1 126 ? -6.707 -7.459 -0.544 1.00 90.00 126 GLU A C 1
ATOM 956 O O . GLU A 1 126 ? -6.036 -7.101 -1.512 1.00 90.00 126 GLU A O 1
ATOM 961 N N . THR A 1 127 ? -7.058 -8.729 -0.354 1.00 85.94 127 THR A N 1
ATOM 962 C CA . THR A 1 127 ? -6.786 -9.765 -1.349 1.00 85.94 127 THR A CA 1
ATOM 963 C C . THR A 1 127 ? -7.924 -9.789 -2.373 1.00 85.94 127 THR A C 1
ATOM 965 O O . THR A 1 127 ? -9.091 -9.732 -1.976 1.00 85.94 127 THR A O 1
ATOM 968 N N . PRO A 1 128 ? -7.633 -9.904 -3.682 1.00 78.38 128 PRO A N 1
ATOM 969 C CA . PRO A 1 128 ? -8.669 -10.085 -4.690 1.00 78.38 128 PRO A CA 1
ATOM 970 C C . PRO A 1 128 ? -9.518 -11.330 -4.396 1.00 78.38 128 PRO A C 1
ATOM 972 O O . PRO A 1 128 ? -8.995 -12.437 -4.290 1.00 78.38 128 PRO A O 1
ATOM 975 N N . GLY A 1 129 ? -10.835 -11.147 -4.295 1.00 72.38 129 GLY A N 1
ATOM 976 C CA . GLY A 1 129 ? -11.800 -12.226 -4.069 1.00 72.38 129 GLY A CA 1
ATOM 977 C C . GLY A 1 129 ? -12.350 -12.265 -2.642 1.00 72.38 129 GLY A C 1
ATOM 978 O O . GLY A 1 129 ? -11.688 -12.693 -1.702 1.00 72.38 129 GLY A O 1
ATOM 979 N N . LEU A 1 130 ? -13.633 -11.921 -2.495 1.00 70.12 130 LEU A N 1
ATOM 980 C CA . LEU A 1 130 ? -14.346 -11.877 -1.206 1.00 70.12 130 LEU A CA 1
ATOM 981 C C . LEU A 1 130 ? -14.483 -13.248 -0.513 1.00 70.12 130 LEU A C 1
ATOM 983 O O . LEU A 1 130 ? -14.823 -13.320 0.668 1.00 70.12 130 LEU A O 1
ATOM 987 N N . ALA A 1 131 ? -14.228 -14.343 -1.235 1.00 67.81 131 ALA A N 1
ATOM 988 C CA . ALA A 1 131 ? -14.248 -15.709 -0.714 1.00 67.81 131 ALA A CA 1
ATOM 989 C C . ALA A 1 131 ? -12.868 -16.219 -0.264 1.00 67.81 131 ALA A C 1
ATOM 991 O O . ALA A 1 131 ? -12.798 -17.319 0.288 1.00 67.81 131 ALA A O 1
ATOM 992 N N . ALA A 1 132 ? -11.797 -15.446 -0.480 1.00 77.62 132 ALA A N 1
ATOM 993 C CA . ALA A 1 132 ? -10.447 -15.829 -0.092 1.00 77.62 132 ALA A CA 1
ATOM 994 C C . ALA A 1 132 ? -10.330 -16.030 1.429 1.00 77.62 132 ALA A C 1
ATOM 996 O O . ALA A 1 132 ? -11.039 -15.387 2.219 1.00 77.62 132 ALA A O 1
ATOM 997 N N . ASP A 1 133 ? -9.410 -16.911 1.830 1.00 86.44 133 ASP A N 1
ATOM 998 C CA . ASP A 1 133 ? -8.980 -17.108 3.220 1.00 86.44 133 ASP A CA 1
ATOM 999 C C . ASP A 1 133 ? -8.057 -15.961 3.668 1.00 86.44 133 ASP A C 1
ATOM 1001 O O . ASP A 1 133 ? -6.885 -16.127 3.992 1.00 86.44 133 ASP A O 1
ATOM 1005 N N . ALA A 1 134 ? -8.586 -14.746 3.564 1.00 91.06 134 ALA A N 1
ATOM 1006 C CA . ALA A 1 134 ? -7.891 -13.495 3.805 1.00 91.06 134 ALA A CA 1
ATOM 1007 C C . ALA A 1 134 ? -8.848 -12.491 4.464 1.00 91.06 134 ALA A C 1
ATOM 1009 O O . ALA A 1 134 ? -10.075 -12.611 4.295 1.00 91.06 134 ALA A O 1
ATOM 1010 N N . PRO A 1 135 ? -8.318 -11.504 5.207 1.00 93.75 135 PRO A N 1
ATOM 1011 C CA . PRO A 1 135 ? -9.142 -10.492 5.841 1.00 93.75 135 PRO A CA 1
ATOM 1012 C C . PRO A 1 135 ? -9.810 -9.616 4.782 1.00 93.75 135 PRO A C 1
ATOM 1014 O O . PRO A 1 135 ? -9.187 -9.216 3.799 1.00 93.75 135 PRO A O 1
ATOM 1017 N N . VAL A 1 136 ? -11.081 -9.302 5.015 1.00 94.44 136 VAL A N 1
ATOM 1018 C CA . VAL A 1 136 ? -11.803 -8.249 4.295 1.00 94.44 13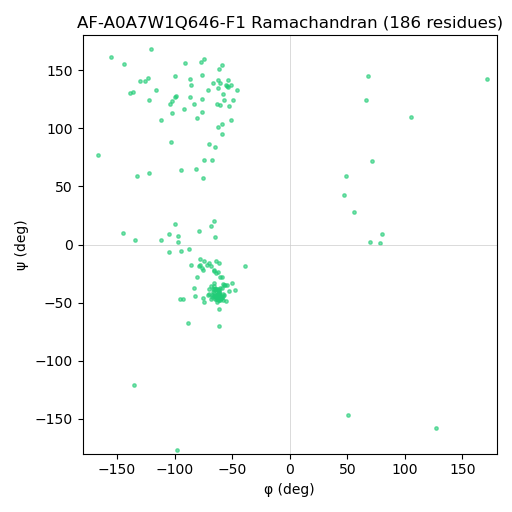6 VAL A CA 1
ATOM 1019 C C . VAL A 1 136 ? -11.798 -7.013 5.179 1.00 94.44 136 VAL A C 1
ATOM 1021 O O . VAL A 1 136 ? -12.184 -7.104 6.347 1.00 94.44 136 VAL A O 1
ATOM 1024 N N . TYR A 1 137 ? -11.369 -5.870 4.650 1.00 95.56 137 TYR A N 1
ATOM 1025 C CA . TYR A 1 137 ? -11.314 -4.630 5.416 1.00 95.56 137 TYR A CA 1
ATOM 1026 C C . TYR A 1 137 ? -12.538 -3.781 5.084 1.00 95.56 137 TYR A C 1
ATOM 1028 O O . TYR A 1 137 ? -12.810 -3.478 3.930 1.00 95.56 137 TYR A O 1
ATOM 1036 N N . ALA A 1 138 ? -13.279 -3.343 6.097 1.00 95.94 138 ALA A N 1
ATOM 1037 C CA . ALA A 1 138 ? -14.445 -2.490 5.892 1.00 95.94 138 ALA A CA 1
ATOM 1038 C C . ALA A 1 138 ? -14.347 -1.217 6.729 1.00 95.94 138 ALA A C 1
ATOM 1040 O O . ALA A 1 138 ? -13.909 -1.232 7.879 1.00 95.94 138 ALA A O 1
ATOM 1041 N N . TRP A 1 139 ? -14.773 -0.095 6.151 1.00 97.62 139 TRP A N 1
ATOM 1042 C CA . TRP A 1 139 ? -14.779 1.180 6.854 1.00 97.62 139 TRP A CA 1
ATOM 1043 C C . TRP A 1 139 ? -16.004 1.292 7.765 1.00 97.62 139 TRP A C 1
ATOM 1045 O O . TRP A 1 139 ? -17.126 1.502 7.300 1.00 97.62 139 TRP A O 1
ATOM 1055 N N . ALA A 1 140 ? -15.782 1.218 9.074 1.00 96.50 140 ALA A N 1
ATOM 1056 C CA . ALA A 1 140 ? -16.813 1.387 10.090 1.00 96.50 140 ALA A CA 1
ATOM 1057 C C . ALA A 1 140 ? -17.087 2.879 10.350 1.00 96.50 140 ALA A C 1
ATOM 1059 O O . ALA A 1 140 ? -16.828 3.404 11.429 1.00 96.50 140 ALA A O 1
ATOM 1060 N N . ARG A 1 141 ? -17.604 3.592 9.338 1.00 94.19 141 ARG A N 1
ATOM 1061 C CA . ARG A 1 141 ? -17.886 5.041 9.440 1.00 94.19 141 ARG A CA 1
ATOM 1062 C C . ARG A 1 141 ? -18.983 5.386 10.451 1.00 94.19 141 ARG A C 1
ATOM 1064 O O . ARG A 1 141 ? -19.081 6.529 10.882 1.00 94.19 141 ARG A O 1
ATOM 1071 N N . SER A 1 142 ? -19.848 4.422 10.754 1.00 94.81 142 SER A N 1
ATOM 1072 C CA . SER A 1 142 ? -20.897 4.526 11.761 1.00 94.81 142 SER A CA 1
ATOM 1073 C C . SER A 1 142 ? -21.276 3.129 12.269 1.00 94.81 142 SER A C 1
ATOM 1075 O O . SER A 1 142 ? -21.025 2.141 11.565 1.00 94.81 142 SER A O 1
ATOM 1077 N N . PRO A 1 143 ? -21.924 3.024 13.444 1.00 94.56 143 PRO A N 1
ATOM 1078 C CA . PRO A 1 143 ? -22.395 1.745 13.974 1.00 94.56 143 PRO A CA 1
ATOM 1079 C C . PRO A 1 143 ? -23.336 0.997 13.019 1.00 94.56 143 PRO A C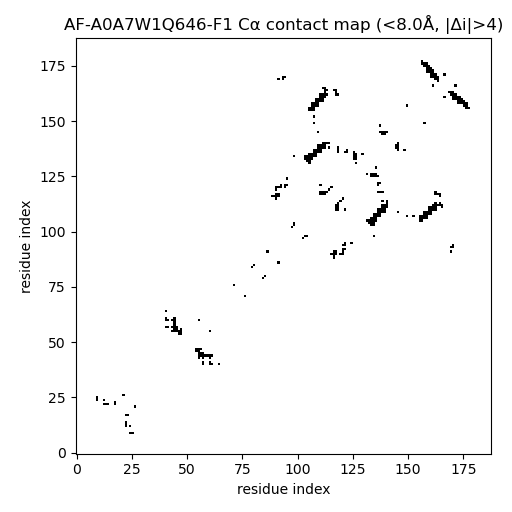 1
ATOM 1081 O O . PRO A 1 143 ? -23.281 -0.225 12.929 1.00 94.56 143 PRO A O 1
ATOM 1084 N N . GLN A 1 144 ? -24.163 1.724 12.261 1.00 96.38 144 GLN A N 1
ATOM 1085 C CA . GLN A 1 144 ? -25.093 1.140 11.288 1.00 96.38 144 GLN A CA 1
ATOM 1086 C C . GLN A 1 144 ? -24.338 0.452 10.147 1.00 96.38 144 GLN A C 1
ATOM 1088 O O . GLN A 1 144 ? -24.606 -0.703 9.840 1.00 96.38 144 GLN A O 1
ATOM 1093 N N . ILE A 1 145 ? -23.326 1.116 9.581 1.00 94.50 145 ILE A N 1
ATOM 1094 C CA . ILE A 1 145 ? -22.510 0.546 8.499 1.00 94.50 145 ILE A CA 1
ATOM 1095 C C . ILE A 1 145 ? -21.658 -0.620 8.996 1.00 94.50 145 ILE A C 1
ATOM 1097 O O . ILE A 1 145 ? -21.469 -1.595 8.275 1.00 94.50 145 ILE A O 1
ATOM 1101 N N . ALA A 1 146 ? -21.165 -0.552 10.233 1.00 94.94 146 ALA A N 1
ATOM 1102 C CA . ALA A 1 146 ? -20.473 -1.672 10.860 1.00 94.94 146 ALA A CA 1
ATOM 1103 C C . ALA A 1 146 ? -21.388 -2.904 11.002 1.00 94.94 146 ALA A C 1
ATOM 1105 O O . ALA A 1 146 ? -20.955 -4.029 10.733 1.00 94.94 146 ALA A O 1
ATOM 1106 N N . ALA A 1 147 ? -22.654 -2.698 11.381 1.00 95.31 147 ALA A N 1
ATOM 1107 C CA . ALA A 1 147 ? -23.651 -3.760 11.473 1.00 95.31 147 ALA A CA 1
ATOM 1108 C C . ALA A 1 147 ? -24.016 -4.330 10.091 1.00 95.31 147 ALA A C 1
ATOM 1110 O O . ALA A 1 147 ? -24.008 -5.547 9.921 1.00 95.31 147 ALA A O 1
ATOM 1111 N N . GLU A 1 148 ? -24.252 -3.474 9.093 1.00 95.88 148 GLU A N 1
ATOM 1112 C CA . GLU A 1 148 ? -24.513 -3.883 7.704 1.00 95.88 148 GLU A CA 1
ATOM 1113 C C . GLU A 1 148 ? -23.343 -4.683 7.115 1.00 95.88 148 GLU A C 1
ATOM 1115 O O . GLU A 1 148 ? -23.550 -5.745 6.531 1.00 95.88 148 GLU A O 1
ATOM 1120 N N . ALA A 1 149 ? -22.104 -4.223 7.322 1.00 93.94 149 ALA A N 1
ATOM 1121 C CA . ALA A 1 149 ? -20.910 -4.943 6.890 1.00 93.94 149 ALA A CA 1
ATOM 1122 C C . ALA A 1 149 ? -20.807 -6.310 7.578 1.00 93.94 149 ALA A C 1
ATOM 1124 O O . ALA A 1 149 ? -20.550 -7.314 6.924 1.00 93.94 149 ALA A O 1
ATOM 1125 N N . THR A 1 150 ? -21.063 -6.377 8.886 1.00 94.69 150 THR A N 1
ATOM 1126 C CA . THR A 1 150 ? -21.068 -7.651 9.620 1.00 94.69 150 THR A CA 1
ATOM 1127 C C . THR A 1 150 ? -22.129 -8.610 9.074 1.00 94.69 150 THR A C 1
ATOM 1129 O O . THR A 1 150 ? -21.841 -9.786 8.861 1.00 94.69 150 THR A O 1
ATOM 1132 N N . ALA A 1 151 ? -23.329 -8.107 8.778 1.00 94.94 151 ALA A N 1
ATOM 1133 C CA . ALA A 1 151 ? -24.413 -8.896 8.199 1.00 94.94 151 ALA A CA 1
ATOM 1134 C C . ALA A 1 151 ? -24.101 -9.389 6.773 1.00 94.94 151 ALA A C 1
ATOM 1136 O O . ALA A 1 151 ? -24.511 -10.489 6.408 1.00 94.94 151 ALA A O 1
ATOM 1137 N N . ALA A 1 152 ? -23.350 -8.616 5.981 1.00 93.44 152 ALA A N 1
ATOM 1138 C CA . ALA A 1 152 ? -22.937 -8.988 4.626 1.00 93.44 152 ALA A CA 1
ATOM 1139 C C . ALA A 1 152 ? -21.868 -10.099 4.587 1.00 93.44 152 ALA A C 1
ATOM 1141 O O . ALA A 1 152 ? -21.686 -10.743 3.553 1.00 93.44 152 ALA A O 1
ATOM 1142 N N . PHE A 1 153 ? -21.177 -10.346 5.704 1.00 91.75 153 PHE A N 1
ATOM 1143 C CA . PHE A 1 153 ? -20.125 -11.356 5.821 1.00 91.75 153 PHE A CA 1
ATOM 1144 C C . PHE A 1 153 ? -20.432 -12.383 6.925 1.00 91.75 153 PHE A C 1
ATOM 1146 O O . PHE A 1 153 ? -19.656 -12.522 7.879 1.00 91.75 153 PHE A O 1
ATOM 1153 N N . PRO A 1 154 ? -21.539 -13.141 6.805 1.00 90.38 154 PRO A N 1
ATOM 1154 C CA . PRO A 1 154 ? -21.913 -14.120 7.814 1.00 90.38 154 PRO A CA 1
ATOM 1155 C C . PRO A 1 154 ? -20.823 -15.191 7.966 1.00 90.38 154 PRO A C 1
ATOM 1157 O O . PRO A 1 154 ? -20.224 -15.651 6.991 1.00 90.38 154 PRO A O 1
ATOM 1160 N N . GLY A 1 155 ? -20.550 -15.581 9.212 1.00 88.88 155 GLY A N 1
ATOM 1161 C CA . GLY A 1 155 ? -19.564 -16.615 9.541 1.00 88.88 155 GLY A CA 1
ATOM 1162 C C . GLY A 1 155 ? -18.099 -16.168 9.494 1.00 88.88 155 GLY A C 1
ATOM 1163 O O . GLY A 1 155 ? -17.221 -16.986 9.762 1.00 88.88 155 GLY A O 1
ATOM 1164 N N . ARG A 1 156 ? -17.803 -14.897 9.187 1.00 91.94 156 ARG A N 1
ATOM 1165 C CA . ARG A 1 156 ? -16.453 -14.342 9.363 1.00 91.94 156 ARG A CA 1
ATOM 1166 C C . ARG A 1 156 ? -16.286 -13.810 10.796 1.00 91.94 156 ARG A C 1
ATOM 1168 O O . ARG A 1 156 ? -17.090 -12.976 11.211 1.00 91.94 156 ARG A O 1
ATOM 1175 N N . PRO A 1 157 ? -15.244 -14.222 11.545 1.00 94.75 157 PRO A N 1
ATOM 1176 C CA . PRO A 1 157 ? -14.872 -13.581 12.803 1.00 94.75 157 PRO A CA 1
ATOM 1177 C C . PRO A 1 157 ? -14.666 -12.077 12.595 1.00 94.75 157 PRO A C 1
ATOM 1179 O O . PRO A 1 157 ? -14.048 -11.673 11.608 1.00 94.75 157 PRO A O 1
ATOM 1182 N N . VAL A 1 158 ? -15.180 -11.254 13.509 1.00 96.00 158 VAL A N 1
ATOM 1183 C CA . VAL A 1 158 ? -15.132 -9.792 13.374 1.00 96.00 158 VAL A CA 1
ATOM 1184 C C . VAL A 1 158 ? -14.071 -9.202 14.294 1.00 96.00 158 VAL A C 1
ATOM 1186 O O . VAL A 1 158 ? -14.158 -9.325 15.514 1.00 96.00 158 VAL A O 1
ATOM 1189 N N . TRP A 1 159 ? -13.101 -8.511 13.704 1.00 97.12 159 TRP A N 1
ATOM 1190 C CA . TRP A 1 159 ? -12.152 -7.654 14.412 1.00 97.12 159 TRP A CA 1
ATOM 1191 C C . TRP A 1 159 ? -12.594 -6.199 14.291 1.00 97.12 159 TRP A C 1
ATOM 1193 O O . TRP A 1 159 ? -13.100 -5.794 13.247 1.00 97.12 159 TRP A O 1
ATOM 1203 N N . VAL A 1 160 ? -12.371 -5.395 15.330 1.00 97.38 160 VAL A N 1
ATOM 1204 C CA . VAL A 1 160 ? -12.549 -3.937 15.263 1.00 97.38 160 VAL A CA 1
ATOM 1205 C C . VAL A 1 160 ? -11.244 -3.264 15.634 1.00 97.38 160 VAL A C 1
ATOM 1207 O O . VAL A 1 160 ? -10.695 -3.527 16.709 1.00 97.38 160 VAL A O 1
ATOM 1210 N N . LEU A 1 161 ? -10.754 -2.404 14.746 1.00 97.81 161 LEU A N 1
ATOM 1211 C CA . LEU A 1 161 ? -9.515 -1.662 14.916 1.00 97.81 161 LEU A CA 1
ATOM 1212 C C . LEU A 1 161 ? -9.790 -0.158 14.973 1.00 97.81 161 LEU A C 1
ATOM 1214 O O . LEU A 1 161 ? -10.465 0.381 14.097 1.00 97.81 161 LEU A O 1
ATOM 1218 N N . ALA A 1 162 ? -9.189 0.519 15.949 1.00 97.62 162 ALA A N 1
ATOM 1219 C CA . ALA A 1 162 ? -9.058 1.969 15.965 1.00 97.62 162 ALA A CA 1
ATOM 1220 C C . ALA A 1 162 ? -7.953 2.376 14.987 1.00 97.62 162 ALA A C 1
ATOM 1222 O O . ALA A 1 162 ? -6.820 1.899 15.101 1.00 97.62 162 ALA A O 1
ATOM 1223 N N . GLY A 1 163 ? -8.266 3.259 14.045 1.00 96.69 163 GLY A N 1
ATOM 1224 C CA . GLY A 1 163 ? -7.298 3.825 13.116 1.00 96.69 163 GLY A CA 1
ATOM 1225 C C . GLY A 1 163 ? -6.373 4.871 13.760 1.00 96.69 163 GLY A C 1
ATOM 1226 O O . GLY A 1 163 ? -6.733 5.483 14.771 1.00 96.69 163 GLY A O 1
ATOM 1227 N N . PRO A 1 164 ? -5.204 5.144 13.150 1.00 95.31 164 PRO A N 1
ATOM 1228 C CA . PRO A 1 164 ? -4.245 6.158 13.600 1.00 95.31 164 PRO A CA 1
ATOM 1229 C C . PRO A 1 164 ? -4.836 7.545 13.867 1.00 95.31 164 PRO A C 1
ATOM 1231 O O . PRO A 1 164 ? -4.373 8.246 14.766 1.00 95.31 164 PRO A O 1
ATOM 1234 N N . SER A 1 165 ? -5.860 7.961 13.112 1.00 95.25 165 SER A N 1
ATOM 1235 C CA . SER A 1 165 ? -6.494 9.264 13.345 1.00 95.25 165 SER A CA 1
ATOM 1236 C C . SER A 1 165 ? -7.280 9.358 14.658 1.00 95.25 165 SER A C 1
ATOM 1238 O O . SER A 1 165 ? -7.531 10.471 15.115 1.00 95.25 165 SER A O 1
ATOM 1240 N N . ILE A 1 166 ? -7.642 8.219 15.260 1.00 95.56 166 ILE A N 1
ATOM 1241 C CA . ILE A 1 166 ? -8.280 8.128 16.581 1.00 95.56 166 ILE A CA 1
ATOM 1242 C C . ILE A 1 166 ? -7.217 7.933 17.664 1.00 95.56 166 ILE A C 1
ATOM 1244 O O . ILE A 1 166 ? -7.246 8.607 18.689 1.00 95.56 166 ILE A O 1
ATOM 1248 N N . THR A 1 167 ? -6.273 7.015 17.447 1.00 95.50 167 THR A N 1
ATOM 1249 C CA . THR A 1 167 ? -5.294 6.618 18.474 1.00 95.50 167 THR A CA 1
ATOM 1250 C C . THR A 1 167 ? -4.146 7.614 18.640 1.00 95.50 167 THR A C 1
ATOM 1252 O O . THR A 1 167 ? -3.425 7.553 19.633 1.00 95.50 167 THR A O 1
ATOM 1255 N N . GLY A 1 168 ? -3.913 8.483 17.649 1.00 93.12 168 GLY A N 1
ATOM 1256 C CA . GLY A 1 168 ? -2.734 9.351 17.579 1.00 93.12 168 GLY A CA 1
ATOM 1257 C C . GLY A 1 168 ? -1.422 8.604 17.298 1.00 93.12 168 GLY A C 1
ATOM 1258 O O . GLY A 1 168 ? -0.362 9.227 17.252 1.00 93.12 168 GLY A O 1
ATOM 1259 N N . ALA A 1 169 ? -1.472 7.282 17.102 1.00 90.94 169 ALA A N 1
ATOM 1260 C CA . ALA A 1 169 ? -0.306 6.423 16.931 1.00 90.94 169 ALA A CA 1
ATOM 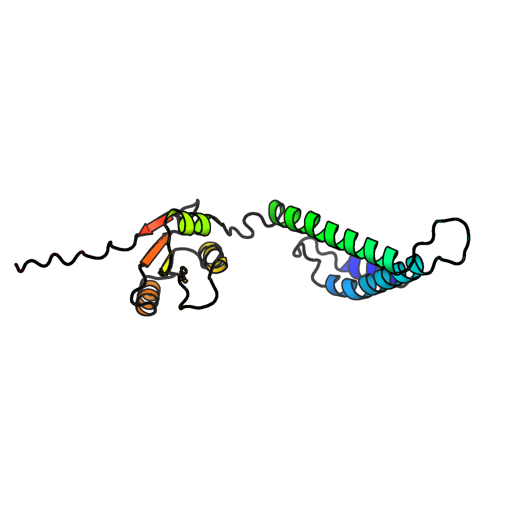1261 C C . ALA A 1 169 ? -0.518 5.429 15.774 1.00 90.94 169 ALA A C 1
ATOM 1263 O O . ALA A 1 169 ? -0.675 5.837 14.623 1.00 90.94 169 ALA A O 1
ATOM 1264 N N . GLY A 1 170 ? -0.444 4.128 16.054 1.00 93.25 170 GLY A N 1
ATOM 1265 C CA . GLY A 1 170 ? -0.748 3.058 15.107 1.00 93.25 170 GLY A CA 1
ATOM 1266 C C . GLY A 1 170 ? -2.162 2.506 15.271 1.00 93.25 170 GLY A C 1
ATOM 1267 O O . GLY A 1 170 ? -2.927 2.971 16.120 1.00 93.25 170 GLY A O 1
ATOM 1268 N N . TYR A 1 171 ? -2.496 1.485 14.487 1.00 97.12 171 TYR A N 1
ATOM 1269 C CA . TYR A 1 171 ? -3.734 0.731 14.684 1.00 97.12 171 TYR A CA 1
ATOM 1270 C C . TYR A 1 171 ? -3.740 0.040 16.043 1.00 97.12 171 TYR A C 1
ATOM 1272 O O . TYR A 1 171 ? -2.730 -0.511 16.482 1.00 97.12 171 TYR A O 1
ATOM 1280 N N . GLN A 1 172 ? -4.903 0.026 16.687 1.00 97.06 172 GLN A N 1
ATOM 1281 C CA . GLN A 1 172 ? -5.107 -0.684 17.946 1.00 97.06 172 GLN A CA 1
ATOM 1282 C C . GLN A 1 172 ? -6.357 -1.547 17.865 1.00 97.06 172 GLN A C 1
ATOM 1284 O O . GLN A 1 172 ? -7.367 -1.140 17.299 1.00 97.06 172 GLN A O 1
ATOM 1289 N N . VAL A 1 173 ? -6.297 -2.749 18.435 1.00 97.00 173 VAL A N 1
ATOM 1290 C CA . VAL A 1 173 ? -7.457 -3.642 18.498 1.00 97.00 173 VAL A CA 1
ATOM 1291 C C . VAL A 1 173 ? -8.404 -3.145 19.583 1.00 97.00 173 VAL A C 1
ATOM 1293 O O . VAL A 1 173 ? -8.063 -3.198 20.760 1.00 97.00 173 VAL A O 1
ATOM 1296 N N . ILE A 1 174 ? -9.595 -2.702 19.184 1.00 95.88 174 ILE A N 1
ATOM 1297 C CA . ILE A 1 174 ? -10.684 -2.345 20.102 1.00 95.88 174 ILE A CA 1
ATOM 1298 C C . ILE A 1 174 ? -11.435 -3.611 20.513 1.00 95.88 174 ILE A C 1
ATOM 1300 O O . ILE A 1 174 ? -11.755 -3.810 21.682 1.00 95.88 174 ILE A O 1
ATOM 1304 N N . ARG A 1 175 ? -11.713 -4.485 19.539 1.00 95.06 175 ARG A N 1
ATOM 1305 C CA . ARG A 1 175 ? -12.487 -5.708 19.754 1.00 95.06 175 ARG A CA 1
ATOM 1306 C C . ARG A 1 175 ? -11.876 -6.871 18.990 1.00 95.06 175 ARG A C 1
ATOM 1308 O O . ARG A 1 175 ? -11.595 -6.766 17.795 1.00 95.06 175 ARG A O 1
ATOM 1315 N N . ARG A 1 176 ? -11.689 -7.979 19.702 1.00 93.94 176 ARG A N 1
ATOM 1316 C CA . ARG A 1 176 ? -11.338 -9.282 19.129 1.00 93.94 176 ARG A CA 1
ATOM 1317 C C . ARG A 1 176 ? -12.619 -10.059 18.816 1.00 93.94 176 ARG A C 1
ATOM 1319 O O . ARG A 1 176 ? -13.630 -9.791 19.469 1.00 93.94 176 ARG A O 1
ATOM 1326 N N . PRO A 1 177 ? -12.586 -11.019 17.881 1.00 92.19 177 PRO A N 1
ATOM 1327 C CA . PRO A 1 177 ? -13.688 -11.941 17.709 1.00 92.19 177 PRO A CA 1
ATOM 1328 C C . PRO A 1 177 ? -13.987 -12.630 19.033 1.00 92.19 177 PRO A C 1
ATOM 1330 O O . PRO A 1 177 ? -13.066 -13.035 19.749 1.00 92.19 177 PRO A O 1
ATOM 1333 N N . GLU A 1 178 ? -15.267 -12.751 19.356 1.00 81.31 178 GLU A N 1
ATOM 1334 C CA . GLU A 1 178 ? -15.694 -13.593 20.464 1.00 81.31 178 GLU A CA 1
ATOM 1335 C C . GLU A 1 178 ? -15.198 -15.013 20.179 1.00 81.31 178 GLU A C 1
ATOM 1337 O O . GLU A 1 178 ? -15.344 -15.518 19.060 1.00 81.31 178 GLU A O 1
ATOM 1342 N N . ALA A 1 179 ? -14.535 -15.631 21.161 1.00 59.72 179 ALA A N 1
ATOM 1343 C CA . ALA A 1 179 ? -14.158 -17.031 21.042 1.00 59.72 179 ALA A CA 1
ATOM 1344 C C . ALA A 1 179 ? -15.432 -17.820 20.710 1.00 59.72 179 ALA A C 1
ATOM 1346 O O . ALA A 1 179 ? -16.468 -17.535 21.321 1.00 59.72 179 ALA A O 1
ATOM 1347 N N . PRO A 1 180 ? -15.400 -18.765 19.752 1.00 53.00 180 PRO A N 1
ATOM 1348 C CA . PRO A 1 180 ? -16.578 -19.561 19.458 1.00 53.00 180 PRO A CA 1
ATOM 1349 C C . PRO A 1 180 ? -17.052 -20.162 20.775 1.00 53.00 180 PRO A C 1
ATOM 1351 O O . PRO A 1 180 ? -16.282 -20.852 21.447 1.00 53.00 180 PRO A O 1
ATOM 1354 N N . HIS A 1 181 ? -18.283 -19.828 21.177 1.00 44.19 181 HIS A N 1
ATOM 1355 C CA . HIS A 1 181 ? -18.920 -20.439 22.329 1.00 44.19 181 HIS A CA 1
ATOM 1356 C C . HIS A 1 181 ? -18.794 -21.948 22.139 1.00 44.19 181 HIS A C 1
ATOM 1358 O O . HIS A 1 181 ? -19.442 -22.523 21.265 1.00 44.19 181 HIS A O 1
ATOM 1364 N N . ALA A 1 182 ? -17.923 -22.586 22.923 1.00 44.25 182 ALA A N 1
ATOM 1365 C CA . ALA A 1 182 ? -17.983 -24.018 23.096 1.00 44.25 182 ALA A CA 1
ATOM 1366 C C . ALA A 1 182 ? -19.375 -24.261 23.666 1.00 44.25 182 ALA A C 1
ATOM 1368 O O . ALA A 1 182 ? -19.649 -23.921 24.817 1.00 44.25 182 ALA A O 1
ATOM 1369 N N . SER A 1 183 ? -20.288 -24.740 22.827 1.00 43.25 183 SER A N 1
ATOM 1370 C CA . SER A 1 183 ? -21.572 -25.244 23.269 1.00 43.25 183 SER A CA 1
ATOM 1371 C C . SER A 1 183 ? -21.259 -26.375 24.239 1.00 43.25 183 SER A C 1
ATOM 1373 O O . SER A 1 183 ? -20.961 -27.497 23.824 1.00 43.25 183 SER A O 1
ATOM 1375 N N . VAL A 1 184 ? -21.237 -26.058 25.533 1.00 44.59 184 VAL A N 1
ATOM 1376 C CA . VAL A 1 184 ? -21.224 -27.054 26.592 1.00 44.59 184 VAL A CA 1
ATOM 1377 C C . VAL A 1 184 ? -22.539 -27.796 26.417 1.00 44.59 184 VAL A C 1
ATOM 1379 O O . VAL A 1 184 ? -23.603 -27.286 26.757 1.00 44.59 184 VAL A O 1
ATOM 1382 N N . ASN A 1 185 ? -22.466 -28.976 25.804 1.00 43.47 185 ASN A N 1
ATOM 1383 C CA . ASN A 1 185 ? -23.556 -29.936 25.797 1.00 43.47 185 ASN A CA 1
ATOM 1384 C C . ASN A 1 185 ? -23.771 -30.390 27.247 1.00 43.47 185 ASN A C 1
ATOM 1386 O O . ASN A 1 185 ? -23.242 -31.412 27.676 1.00 43.47 185 ASN A O 1
ATOM 1390 N N . LEU A 1 186 ? -24.534 -29.609 28.011 1.00 43.59 186 LEU A N 1
ATOM 1391 C CA . LEU A 1 186 ? -25.164 -30.044 29.253 1.00 43.59 186 LEU A CA 1
ATOM 1392 C C . LEU A 1 186 ? -26.336 -30.949 28.873 1.00 43.59 186 LEU A C 1
ATOM 1394 O O . LEU A 1 186 ? -27.478 -30.516 28.895 1.00 43.59 186 LEU A O 1
ATOM 1398 N N . ASN A 1 187 ? -26.023 -32.157 28.408 1.00 46.28 187 ASN A N 1
ATOM 1399 C CA . ASN A 1 187 ? -26.936 -33.295 28.313 1.00 46.28 187 ASN A CA 1
ATOM 1400 C C . ASN A 1 187 ? -26.103 -34.557 28.045 1.00 46.28 187 ASN A C 1
ATOM 1402 O O . ASN A 1 187 ? -26.017 -35.034 26.912 1.00 46.28 187 ASN A O 1
ATOM 1406 N N . ARG A 1 188 ? -25.463 -35.071 29.096 1.00 41.25 188 ARG A N 1
ATOM 1407 C CA . ARG A 1 188 ? -25.169 -36.496 29.281 1.00 41.25 188 ARG A CA 1
ATOM 1408 C C . ARG A 1 188 ? -25.074 -36.805 30.762 1.00 41.25 188 ARG A C 1
ATOM 1410 O O . ARG A 1 188 ? -24.453 -35.989 31.474 1.00 41.25 188 ARG A O 1
#

Solvent-accessible surface area (backbone atoms only — not comparable to full-atom values): 10875 Å² total; per-residue (Å²): 108,70,65,61,50,51,54,56,58,53,56,76,58,70,55,98,79,51,61,95,82,44,41,94,69,48,69,68,49,49,59,61,50,49,51,49,51,53,51,50,38,51,51,56,20,59,62,78,80,71,81,92,72,84,82,47,48,46,70,54,36,51,50,50,53,50,51,53,52,50,50,47,52,70,52,48,50,56,52,45,45,62,63,73,45,50,48,46,84,68,26,55,71,56,56,58,52,48,39,62,75,68,57,49,42,53,18,36,37,33,31,31,55,41,70,68,30,34,33,51,34,50,50,75,68,51,62,92,55,96,83,44,81,41,46,42,67,42,68,29,79,41,75,66,51,39,48,52,54,50,66,75,41,73,91,38,51,47,35,31,30,39,15,30,82,69,64,77,57,59,63,42,79,76,38,71,49,77,74,79,77,75,78,76,77,89,78,127

Radius of gyration: 27.06 Å; Cα contacts (8 Å, |Δi|>4): 205; chains: 1; bounding box: 66×65×69 Å

Foldseek 3Di:
DVVCVVVVVCVVLPDPDDPPVDRPPCVVVVVVVVVVLVVVLVCLQPVQPDDDDDRCHSVNSVVVVVVVVVVCCVPVVVVCCVPVVPCNQVQDQCVVVCCVVVVLFQAEEEEEDDVPPFQVNVCVPDDPDNPGRGYDYDYCPDPVRVVVSCVVRPPHFYWYWYDCRRVVHHIDTPDGGDDPPPPPPPPD

pLDDT: mean 81.58, std 16.36, range [41.25, 98.12]